Protein AF-A0A450V849-F1 (afdb_monomer)

pLDDT: mean 71.73, std 21.38, range [31.44, 97.94]

Nearest PDB structures (foldseek):
  8cgp-assembly2_B  TM=6.374E-01  e=5.252E-05  Homo sapiens
  5c97-assembly1_A  TM=6.383E-01  e=3.376E-04  Homo sapiens
  4pj6-assembly1_B  TM=6.235E-01  e=2.982E-04  Homo sapiens
  2xpz-assembly1_A  TM=5.941E-01  e=7.107E-04  Saccharomyces cerevisiae
  4fgm-assembly1_A  TM=6.203E-01  e=6.628E-03  Idiomarina loihiensis L2TR

Sequence (213 aa):
MAAPLVEVSDWAGGVEIRALLRKNDRSLARRYLDATKQYLALHREMLPDYPYPSFALVENSRETGYGMLCFTLLGSRIIRFPWILTSSHPHELLHNWWGNSVYVDPDQGNWCEGLTTYMADHLFAEQRGRGVLYRRVALRKYTDFAAGDRDFPLAEFRSRYSALVFRGSGPKNVAKVEWEAPDSPLTVRFTVQGLSKPILPLRAPLLRDVPEF

Structure (mmCIF, N/CA/C/O backbone):
data_AF-A0A450V849-F1
#
_entry.id   AF-A0A450V849-F1
#
loop_
_atom_site.group_PDB
_atom_site.id
_atom_site.type_symbol
_atom_site.label_atom_id
_atom_site.label_alt_id
_atom_site.label_comp_id
_atom_site.label_asym_id
_atom_site.label_entity_id
_atom_site.label_seq_id
_atom_site.pdbx_PDB_ins_code
_atom_site.Cartn_x
_atom_site.Cartn_y
_atom_site.Cartn_z
_atom_site.occupancy
_atom_site.B_iso_or_equiv
_atom_site.auth_seq_id
_atom_site.auth_comp_id
_atom_site.auth_asym_id
_atom_site.auth_atom_id
_atom_site.pdbx_PDB_model_num
ATOM 1 N N . MET A 1 1 ? 4.339 19.261 22.756 1.00 38.69 1 MET A N 1
ATOM 2 C CA . MET A 1 1 ? 3.611 18.003 23.033 1.00 38.69 1 MET A CA 1
ATOM 3 C C . MET A 1 1 ? 2.593 17.788 21.924 1.00 38.69 1 MET A C 1
ATOM 5 O O . MET A 1 1 ? 1.851 18.717 21.628 1.00 38.69 1 MET A O 1
ATOM 9 N N . ALA A 1 2 ? 2.617 16.644 21.236 1.00 53.59 2 ALA A N 1
ATOM 10 C CA . ALA A 1 2 ? 1.604 16.328 20.228 1.00 53.59 2 ALA A CA 1
ATOM 11 C C . ALA A 1 2 ? 0.301 15.924 20.938 1.00 53.59 2 ALA A C 1
ATOM 13 O O . ALA A 1 2 ? 0.348 15.156 21.893 1.00 53.59 2 ALA A O 1
ATOM 14 N N . ALA A 1 3 ? -0.839 16.473 20.509 1.00 60.78 3 ALA A N 1
ATOM 15 C CA . ALA A 1 3 ? -2.151 16.067 21.014 1.00 60.78 3 ALA A CA 1
ATOM 16 C C . ALA A 1 3 ? -2.388 14.560 20.770 1.00 60.78 3 ALA A C 1
ATOM 18 O O . ALA A 1 3 ? -1.904 14.052 19.750 1.00 60.78 3 ALA A O 1
ATOM 19 N N . PRO A 1 4 ? -3.116 13.857 21.660 1.00 80.44 4 PRO A N 1
ATOM 20 C CA . PRO A 1 4 ? -3.424 12.441 21.479 1.00 80.44 4 PRO A CA 1
ATOM 21 C C . PRO A 1 4 ? -4.221 12.214 20.187 1.00 80.44 4 PRO A C 1
ATOM 23 O O . PRO A 1 4 ? -5.081 13.022 19.828 1.00 80.44 4 PRO A O 1
ATOM 26 N N . LEU A 1 5 ? -3.909 11.128 19.476 1.00 86.81 5 LEU A N 1
ATOM 27 C CA . LEU A 1 5 ? -4.648 10.723 18.281 1.00 86.81 5 LEU A CA 1
ATOM 28 C C . LEU A 1 5 ? -6.030 10.190 18.681 1.00 86.81 5 LEU A C 1
ATOM 30 O O . LEU A 1 5 ? -6.176 9.488 19.678 1.00 86.81 5 LEU A O 1
ATOM 34 N N . VAL A 1 6 ? -7.038 10.525 17.884 1.00 91.62 6 VAL A N 1
ATOM 35 C CA . VAL A 1 6 ? -8.386 9.970 17.959 1.00 91.62 6 VAL A CA 1
ATOM 36 C C . VAL A 1 6 ? -8.404 8.673 17.169 1.00 91.62 6 VAL A C 1
ATOM 38 O O . VAL A 1 6 ? -8.197 8.677 15.956 1.00 91.62 6 VAL A O 1
ATOM 41 N N . GLU A 1 7 ? -8.666 7.575 17.861 1.00 94.44 7 GLU A N 1
ATOM 42 C CA . GLU A 1 7 ? -8.739 6.247 17.267 1.00 94.44 7 GLU A CA 1
ATOM 43 C C . GLU A 1 7 ? -10.183 5.866 16.924 1.00 94.44 7 GLU A C 1
ATOM 45 O O . GLU A 1 7 ? -11.119 6.079 17.701 1.00 94.44 7 GLU A O 1
ATOM 50 N N . VAL A 1 8 ? -10.355 5.278 15.744 1.00 96.44 8 VAL A N 1
ATOM 51 C CA . VAL A 1 8 ? -11.557 4.544 15.349 1.00 96.44 8 VAL A CA 1
ATOM 52 C C . VAL A 1 8 ? -11.111 3.177 14.848 1.00 96.44 8 VAL A C 1
ATOM 54 O O . VAL A 1 8 ? -10.238 3.102 13.984 1.00 96.44 8 VAL A O 1
ATOM 57 N N . SER A 1 9 ? -11.715 2.112 15.365 1.00 97.12 9 SER A N 1
ATOM 58 C CA . SER A 1 9 ? -11.389 0.734 15.002 1.00 97.12 9 SER A CA 1
ATOM 59 C C . SER A 1 9 ? -12.610 -0.049 14.518 1.00 97.12 9 SER A C 1
ATOM 61 O O . SER A 1 9 ? -13.760 0.358 14.714 1.00 97.12 9 SER A O 1
ATOM 63 N N . ASP A 1 10 ? -12.342 -1.149 13.818 1.00 97.94 10 ASP A N 1
ATOM 64 C CA . ASP A 1 10 ? -13.311 -2.119 13.308 1.00 97.94 10 ASP A CA 1
ATOM 65 C C . ASP A 1 10 ? -12.592 -3.457 13.020 1.00 97.94 10 ASP A C 1
ATOM 67 O O . ASP A 1 10 ? -11.390 -3.581 13.248 1.00 97.94 10 ASP A O 1
ATOM 71 N N . TRP A 1 11 ? -13.302 -4.454 12.493 1.00 97.38 11 TRP A N 1
ATOM 72 C CA . TRP A 1 11 ? -12.766 -5.774 12.161 1.00 97.38 11 TRP A CA 1
ATOM 73 C C . TRP A 1 11 ? -13.059 -6.173 10.713 1.00 97.38 11 TRP A C 1
ATOM 75 O O . TRP A 1 11 ? -14.134 -5.901 10.172 1.00 97.38 11 TRP A O 1
ATOM 85 N N . ALA A 1 12 ? -12.101 -6.856 10.086 1.00 95.62 12 ALA A N 1
ATOM 86 C CA . ALA A 1 12 ? -12.165 -7.344 8.713 1.00 95.62 12 ALA A CA 1
ATOM 87 C C . ALA A 1 12 ? -11.701 -8.808 8.652 1.00 95.62 12 ALA A C 1
ATOM 89 O O . ALA A 1 12 ? -10.510 -9.101 8.567 1.00 95.62 12 ALA A O 1
ATOM 90 N N . GLY A 1 13 ? -12.660 -9.736 8.754 1.00 88.88 13 GLY A N 1
ATOM 91 C CA . GLY A 1 13 ? -12.444 -11.188 8.782 1.00 88.88 13 GLY A CA 1
ATOM 92 C C . GLY A 1 13 ? -11.248 -11.614 9.637 1.00 88.88 13 GLY A C 1
ATOM 93 O O . GLY A 1 13 ? -10.259 -12.097 9.097 1.00 88.88 13 GLY A O 1
ATOM 94 N N . GLY A 1 14 ? -11.327 -11.365 10.945 1.00 92.25 14 GLY A N 1
ATOM 95 C CA . GLY A 1 14 ? -10.298 -11.737 11.922 1.00 92.25 14 GLY A CA 1
ATOM 96 C C . GLY A 1 14 ? -9.132 -10.755 12.073 1.00 92.25 14 GLY A C 1
ATOM 97 O O . GLY A 1 14 ? -8.362 -10.905 13.012 1.00 92.25 14 GLY A O 1
ATOM 98 N N . VAL A 1 15 ? -9.021 -9.739 11.211 1.00 94.25 15 VAL A N 1
ATOM 99 C CA . VAL A 1 15 ? -7.991 -8.690 11.310 1.00 94.25 15 VAL A CA 1
ATOM 100 C C . VAL A 1 15 ? -8.596 -7.438 11.925 1.00 94.25 15 VAL A C 1
ATOM 102 O O . VAL A 1 15 ? -9.617 -6.941 11.443 1.00 94.25 15 VAL A O 1
ATOM 105 N N . GLU A 1 16 ? -7.967 -6.903 12.964 1.00 97.12 16 GLU A N 1
ATOM 106 C CA . GLU A 1 16 ? -8.360 -5.620 13.537 1.00 97.12 16 GLU A CA 1
ATOM 107 C C . GLU A 1 16 ? -7.850 -4.473 12.660 1.00 97.12 16 GLU A C 1
ATOM 109 O O . GLU A 1 16 ? -6.666 -4.390 12.340 1.00 97.12 16 GLU A O 1
ATOM 114 N N . ILE A 1 17 ? -8.726 -3.552 12.281 1.00 97.06 17 ILE A N 1
ATOM 115 C CA . ILE A 1 17 ? -8.369 -2.407 11.446 1.00 97.06 17 ILE A CA 1
ATOM 116 C C . ILE A 1 17 ? -8.602 -1.108 12.205 1.00 97.06 17 ILE A C 1
ATOM 118 O O . ILE A 1 17 ? -9.635 -0.928 12.850 1.00 97.06 17 ILE A O 1
ATOM 122 N N . ARG A 1 18 ? -7.634 -0.193 12.144 1.00 96.56 18 ARG A N 1
ATOM 123 C CA . ARG A 1 18 ? -7.641 1.046 12.934 1.00 96.56 18 ARG A CA 1
ATOM 124 C C . ARG A 1 18 ? -7.343 2.266 12.069 1.00 96.56 18 ARG A C 1
ATOM 126 O O . ARG A 1 18 ? -6.579 2.193 11.111 1.00 96.56 18 ARG A O 1
ATOM 133 N N . ALA A 1 19 ? -7.915 3.405 12.434 1.00 94.88 19 ALA A N 1
ATOM 134 C CA . ALA A 1 19 ? -7.585 4.715 11.892 1.00 94.88 19 ALA A CA 1
ATOM 135 C C . ALA A 1 19 ? -7.330 5.684 13.053 1.00 94.88 19 ALA A C 1
ATOM 137 O O . ALA A 1 19 ? -8.237 5.987 13.828 1.00 94.88 19 ALA A O 1
ATOM 138 N N . LEU A 1 20 ? -6.090 6.159 13.170 1.00 93.00 20 LEU A N 1
ATOM 139 C CA . LEU A 1 20 ? -5.629 7.066 14.214 1.00 93.00 20 LEU A CA 1
ATOM 140 C C . LEU A 1 20 ? -5.424 8.459 13.613 1.00 93.00 20 LEU A C 1
ATOM 142 O O . LEU A 1 20 ? -4.471 8.690 12.868 1.00 93.00 20 LEU A O 1
ATOM 146 N N . LEU A 1 21 ? -6.326 9.392 13.919 1.00 92.06 21 LEU A N 1
ATOM 147 C CA . LEU A 1 21 ? -6.380 10.728 13.318 1.00 92.06 21 LEU A CA 1
ATOM 148 C C . LEU A 1 21 ? -6.088 11.829 14.341 1.00 92.06 21 LEU A C 1
ATOM 150 O O . LEU A 1 21 ? -6.437 11.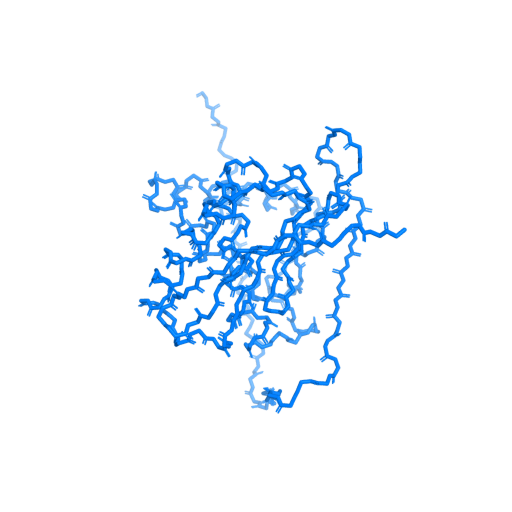731 15.509 1.00 92.06 21 LEU A O 1
ATOM 154 N N . ARG A 1 22 ? -5.500 12.945 13.914 1.00 88.69 22 ARG A N 1
ATOM 155 C CA . ARG A 1 22 ? -5.215 14.100 14.786 1.00 88.69 22 ARG A CA 1
ATOM 156 C C . ARG A 1 22 ? -6.458 14.907 15.149 1.00 88.69 22 ARG A C 1
ATOM 158 O O . ARG A 1 22 ? -6.443 15.659 16.120 1.00 88.69 22 ARG A O 1
ATOM 165 N N . LYS A 1 23 ? -7.508 14.810 14.335 1.00 88.31 23 LYS A N 1
ATOM 166 C CA . LYS A 1 23 ? -8.820 15.421 14.577 1.00 88.31 23 LYS A CA 1
ATOM 167 C C . LYS A 1 23 ? -9.866 14.319 14.640 1.00 88.31 23 LYS A C 1
ATOM 169 O O . LYS A 1 23 ? -9.723 13.298 13.977 1.00 88.31 23 LYS A O 1
ATOM 174 N N . ASN A 1 24 ? -10.944 14.563 15.380 1.00 89.50 24 ASN A N 1
ATOM 175 C CA . ASN A 1 24 ? -12.096 13.667 15.444 1.00 89.50 24 ASN A CA 1
ATOM 176 C C . ASN A 1 24 ? -12.912 13.714 14.136 1.00 89.50 24 ASN A C 1
ATOM 178 O O . ASN A 1 24 ? -14.012 14.259 14.091 1.00 89.50 24 ASN A O 1
ATOM 182 N N . ASP A 1 25 ? -12.342 13.184 13.056 1.00 94.00 25 ASP A N 1
ATOM 183 C CA . ASP A 1 25 ? -12.957 13.085 11.733 1.00 94.00 25 ASP A CA 1
ATOM 184 C C . ASP A 1 25 ? -13.403 11.639 11.483 1.00 94.00 25 ASP A C 1
ATOM 186 O O . ASP A 1 25 ? -12.754 10.853 10.791 1.00 94.00 25 ASP A O 1
ATOM 190 N N . ARG A 1 26 ? -14.520 11.262 12.114 1.00 93.81 26 ARG A N 1
ATOM 191 C CA . ARG A 1 26 ? -15.051 9.891 12.039 1.00 93.81 26 ARG A CA 1
ATOM 192 C C . ARG A 1 26 ? -15.451 9.482 10.625 1.00 93.81 26 ARG A C 1
ATOM 194 O O . ARG A 1 26 ? -15.376 8.300 10.307 1.00 93.81 26 ARG A O 1
ATOM 201 N N . SER A 1 27 ? -15.858 10.439 9.789 1.00 95.81 27 SER A N 1
ATOM 202 C CA . SER A 1 27 ? -16.196 10.182 8.386 1.00 95.81 27 SER A CA 1
ATOM 203 C C . SER A 1 27 ? -14.955 9.762 7.604 1.00 95.81 27 SER A C 1
ATOM 205 O O . SER A 1 27 ? -14.961 8.730 6.933 1.00 95.81 27 SER A O 1
ATOM 207 N N . LEU A 1 28 ? -13.852 10.502 7.760 1.00 94.69 28 LEU A N 1
ATOM 208 C CA . LEU A 1 28 ? -12.582 10.140 7.144 1.00 94.69 28 LEU A CA 1
ATOM 209 C C . LEU A 1 28 ? -12.071 8.786 7.641 1.00 94.69 28 LEU A C 1
ATOM 211 O O . LEU A 1 28 ? -11.703 7.943 6.827 1.00 94.69 28 LEU A O 1
ATOM 215 N N . ALA A 1 29 ? -12.098 8.560 8.957 1.00 95.88 29 ALA A N 1
ATOM 216 C CA . ALA A 1 29 ? -11.700 7.283 9.540 1.00 95.88 29 ALA A CA 1
ATOM 217 C C . ALA A 1 29 ? -12.509 6.120 8.948 1.00 95.88 29 ALA A C 1
ATOM 219 O O . ALA A 1 29 ? -11.933 5.132 8.498 1.00 95.88 29 ALA A O 1
ATOM 220 N N . ARG A 1 30 ? -13.839 6.267 8.868 1.00 96.81 30 ARG A N 1
ATOM 221 C CA . ARG A 1 30 ? -14.733 5.246 8.314 1.00 96.81 30 ARG A CA 1
ATOM 222 C C . ARG A 1 30 ? -14.399 4.915 6.860 1.00 96.81 30 ARG A C 1
ATOM 224 O O . ARG A 1 30 ? -14.272 3.741 6.541 1.00 96.81 30 ARG A O 1
ATOM 231 N N . ARG A 1 31 ? -14.144 5.920 6.014 1.00 96.38 31 ARG A N 1
ATOM 232 C CA . ARG A 1 31 ? -13.739 5.705 4.610 1.00 96.38 31 ARG A CA 1
ATOM 233 C C . ARG A 1 31 ? -12.486 4.842 4.481 1.00 96.38 31 ARG A C 1
ATOM 235 O O . ARG A 1 31 ? -12.408 4.014 3.580 1.00 96.38 31 ARG A O 1
ATOM 242 N N . TYR A 1 32 ? -11.513 5.037 5.366 1.00 95.94 32 TYR A N 1
ATOM 243 C CA . TYR A 1 32 ? -10.301 4.226 5.378 1.00 95.94 32 TYR A CA 1
ATOM 244 C C . TYR A 1 32 ? -10.538 2.814 5.896 1.00 95.94 32 TYR A C 1
ATOM 246 O O . TYR A 1 32 ? -10.012 1.871 5.316 1.00 95.94 32 TYR A O 1
ATOM 254 N N . LEU A 1 33 ? -11.344 2.653 6.946 1.00 97.50 33 LEU A N 1
ATOM 255 C CA . LEU A 1 33 ? -11.715 1.331 7.447 1.00 97.50 33 LEU A CA 1
ATOM 256 C C . LEU A 1 33 ? -12.470 0.529 6.376 1.00 97.50 33 LEU A C 1
ATOM 258 O O . LEU A 1 33 ? -12.142 -0.632 6.141 1.00 97.50 33 LEU A O 1
ATOM 262 N N . ASP A 1 34 ? -13.414 1.158 5.676 1.00 97.56 34 ASP A N 1
ATOM 263 C CA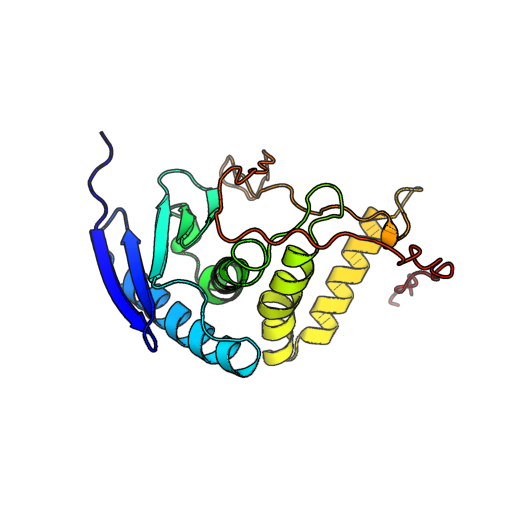 . ASP A 1 34 ? -14.194 0.526 4.610 1.00 97.56 34 ASP A CA 1
ATOM 264 C C . ASP A 1 34 ? -13.310 0.156 3.408 1.00 97.56 34 ASP A C 1
ATOM 266 O O . ASP A 1 34 ? -13.397 -0.962 2.899 1.00 97.56 34 ASP A O 1
ATOM 270 N N . ALA A 1 35 ? -12.393 1.044 3.004 1.00 96.00 35 ALA A N 1
ATOM 271 C CA . ALA A 1 35 ? -11.412 0.743 1.962 1.00 96.00 35 ALA A CA 1
ATOM 272 C C . ALA A 1 35 ? -10.500 -0.429 2.363 1.00 96.00 35 ALA A C 1
ATOM 274 O O . ALA A 1 35 ? -10.278 -1.341 1.571 1.00 96.00 35 ALA A O 1
ATOM 275 N N . THR A 1 36 ? -10.011 -0.461 3.607 1.00 96.19 36 THR A N 1
ATOM 276 C CA . THR A 1 36 ? -9.204 -1.585 4.108 1.00 96.19 36 THR A CA 1
ATOM 277 C C . THR A 1 36 ? -9.996 -2.891 4.097 1.00 96.19 36 THR A C 1
ATOM 279 O O . THR A 1 36 ? -9.466 -3.901 3.646 1.00 96.19 36 THR A O 1
ATOM 282 N N . LYS A 1 37 ? -11.270 -2.891 4.522 1.00 97.44 37 LYS A N 1
ATOM 283 C CA . LYS A 1 37 ? -12.147 -4.076 4.439 1.00 97.44 37 LYS A CA 1
ATOM 284 C C . LYS A 1 37 ? -12.255 -4.587 3.007 1.00 97.44 37 LYS A C 1
ATOM 286 O O . LYS A 1 37 ? -12.062 -5.777 2.768 1.00 97.44 37 LYS A O 1
ATOM 291 N N . GLN A 1 38 ? -12.530 -3.682 2.069 1.00 95.56 38 GLN A N 1
ATOM 292 C CA . GLN A 1 38 ? -12.656 -4.011 0.653 1.00 95.56 38 GLN A CA 1
ATOM 293 C C . GLN A 1 38 ? -11.370 -4.639 0.109 1.00 95.56 38 GLN A C 1
ATOM 295 O O . GLN A 1 38 ? -11.424 -5.673 -0.552 1.00 95.56 38 GLN A O 1
ATOM 300 N N . TYR A 1 39 ? -10.211 -4.047 0.398 1.00 94.88 39 TYR A N 1
ATOM 301 C CA . TYR A 1 39 ? -8.945 -4.542 -0.134 1.00 94.88 39 TYR A CA 1
ATOM 302 C C . TYR A 1 39 ? -8.444 -5.797 0.568 1.00 94.88 39 TYR A C 1
ATOM 304 O O . TYR A 1 39 ? -7.864 -6.646 -0.096 1.00 94.88 39 TYR A O 1
ATOM 312 N N . LEU A 1 40 ? -8.695 -5.975 1.864 1.00 95.00 40 LEU A N 1
ATOM 313 C CA . LEU A 1 40 ? -8.424 -7.253 2.523 1.00 95.00 40 LEU A CA 1
ATOM 314 C C . LEU A 1 40 ? -9.256 -8.378 1.896 1.00 95.00 40 LEU A C 1
ATOM 316 O O . LEU A 1 40 ? -8.715 -9.448 1.640 1.00 95.00 40 LEU A O 1
ATOM 320 N N . ALA A 1 41 ? -10.538 -8.135 1.608 1.00 94.44 41 ALA A N 1
ATOM 321 C CA . ALA A 1 41 ? -11.386 -9.113 0.931 1.00 94.44 41 ALA A CA 1
ATOM 322 C C . ALA A 1 41 ? -10.883 -9.421 -0.489 1.00 94.44 41 ALA A C 1
ATOM 324 O O . ALA A 1 41 ? -10.686 -10.587 -0.812 1.00 94.44 41 ALA A O 1
ATOM 325 N N . LEU A 1 42 ? -10.593 -8.388 -1.291 1.00 92.69 42 LEU A N 1
ATOM 326 C CA . LEU A 1 42 ? -10.074 -8.540 -2.655 1.00 92.69 42 LEU A CA 1
ATOM 327 C C . LEU A 1 42 ? -8.781 -9.365 -2.695 1.00 92.69 42 LEU A C 1
ATOM 329 O O . LEU A 1 42 ? -8.650 -10.283 -3.496 1.00 92.69 42 LEU A O 1
ATOM 333 N N . HIS A 1 43 ? -7.804 -9.042 -1.844 1.00 91.62 43 HIS A N 1
ATOM 334 C CA . HIS A 1 43 ? -6.501 -9.703 -1.900 1.00 91.62 43 HIS A CA 1
ATOM 335 C C . HIS A 1 43 ? -6.530 -11.135 -1.363 1.00 91.62 43 HIS A C 1
ATOM 337 O O . HIS A 1 43 ? -5.729 -11.942 -1.819 1.00 91.62 43 HIS A O 1
ATOM 343 N N . ARG A 1 44 ? -7.468 -11.490 -0.474 1.00 87.88 44 ARG A N 1
ATOM 344 C CA . ARG A 1 44 ? -7.658 -12.878 -0.006 1.00 87.88 44 ARG A CA 1
ATOM 345 C C . ARG A 1 44 ? -8.087 -13.848 -1.103 1.00 87.88 44 ARG A C 1
ATOM 347 O O . ARG A 1 44 ? -7.903 -15.047 -0.949 1.00 87.88 44 ARG A O 1
ATOM 354 N N . GLU A 1 45 ? -8.634 -13.355 -2.211 1.00 89.19 45 GLU A N 1
ATOM 355 C CA . GLU A 1 45 ? -8.931 -14.201 -3.374 1.00 89.19 45 GLU A CA 1
ATOM 356 C C . GLU A 1 45 ? -7.657 -14.626 -4.126 1.00 89.19 45 GLU A C 1
ATOM 358 O O . GLU A 1 45 ? -7.681 -15.590 -4.887 1.00 89.19 45 GLU A O 1
ATOM 363 N N . MET A 1 46 ? -6.540 -13.917 -3.920 1.00 90.31 46 MET A N 1
ATOM 364 C CA . MET A 1 46 ? -5.284 -14.105 -4.658 1.00 90.31 46 MET A CA 1
ATOM 365 C C . MET A 1 46 ? -4.091 -14.469 -3.764 1.00 90.31 46 MET A C 1
ATOM 367 O O . MET A 1 46 ? -3.094 -14.991 -4.259 1.00 90.31 46 MET A O 1
ATOM 371 N N . LEU A 1 47 ? -4.163 -14.159 -2.470 1.00 92.81 47 LEU A N 1
ATOM 372 C CA . LEU A 1 47 ? -3.086 -14.303 -1.496 1.00 92.81 47 LEU A CA 1
ATOM 373 C C . LEU A 1 47 ? -3.548 -15.137 -0.296 1.00 92.81 47 LEU A C 1
ATOM 375 O O . LEU A 1 47 ? -4.743 -15.161 0.004 1.00 92.81 47 LEU A O 1
ATOM 379 N N . PRO A 1 48 ? -2.610 -15.771 0.433 1.00 90.44 48 PRO A N 1
ATOM 380 C CA . PRO A 1 48 ? -2.903 -16.385 1.722 1.00 90.44 48 PRO A CA 1
ATOM 381 C C . PRO A 1 48 ? -3.499 -15.390 2.725 1.00 90.44 48 PRO A C 1
ATOM 383 O O . PRO A 1 48 ? -3.466 -14.168 2.523 1.00 90.44 48 PRO A O 1
ATOM 386 N N . ASP A 1 49 ? -3.974 -15.932 3.847 1.00 91.12 49 ASP A N 1
ATOM 387 C CA . ASP A 1 49 ? -4.489 -15.147 4.966 1.00 91.12 49 ASP A CA 1
ATOM 388 C C . ASP A 1 49 ? -3.562 -13.984 5.335 1.00 91.12 49 ASP A C 1
ATOM 390 O O . ASP A 1 49 ? -2.333 -14.064 5.245 1.00 91.12 49 ASP A O 1
ATOM 394 N N . TYR A 1 50 ? -4.179 -12.870 5.733 1.00 91.81 50 TYR A N 1
ATOM 395 C CA . TYR A 1 50 ? -3.442 -11.664 6.081 1.00 91.81 50 TYR A CA 1
ATOM 396 C C . TYR A 1 50 ? -2.480 -11.963 7.248 1.00 91.81 50 TYR A C 1
ATOM 398 O O . TYR A 1 50 ? -2.921 -12.492 8.269 1.00 91.81 50 TYR A O 1
ATOM 406 N N . PRO A 1 51 ? -1.183 -11.632 7.125 1.00 86.62 51 PRO A N 1
ATOM 407 C CA . PRO A 1 51 ? -0.142 -12.207 7.979 1.00 86.62 51 PRO A CA 1
ATOM 408 C C . PRO A 1 51 ? -0.055 -11.603 9.389 1.00 86.62 51 PRO A C 1
ATOM 410 O O . PRO A 1 51 ? 0.735 -12.071 10.207 1.00 86.62 51 PRO A O 1
ATOM 413 N N . TYR A 1 52 ? -0.855 -10.577 9.694 1.00 87.69 52 TYR A N 1
ATOM 414 C CA . TYR A 1 52 ? -0.828 -9.872 10.977 1.00 87.69 52 TYR A CA 1
ATOM 415 C C . TYR A 1 52 ? -2.204 -9.819 11.640 1.00 87.69 52 TYR A C 1
ATOM 417 O O . TYR A 1 52 ? -3.224 -9.784 10.954 1.00 87.69 52 TYR A O 1
ATOM 425 N N . PRO A 1 53 ? -2.265 -9.720 12.979 1.00 88.06 53 PRO A N 1
ATOM 426 C CA . PRO A 1 53 ? -3.538 -9.598 13.687 1.00 88.06 53 PRO A CA 1
ATOM 427 C C . PRO A 1 53 ? -4.226 -8.247 13.451 1.00 88.06 53 PRO A C 1
ATOM 429 O O . PRO A 1 53 ? -5.427 -8.124 13.695 1.00 88.06 53 PRO A O 1
ATOM 432 N N . SER A 1 54 ? -3.491 -7.223 13.001 1.00 90.50 54 SER A N 1
ATOM 433 C CA . SER A 1 54 ? -4.038 -5.884 12.811 1.00 90.50 54 SER A CA 1
ATOM 434 C C . SER A 1 54 ? -3.359 -5.066 11.709 1.00 90.50 54 SER A C 1
ATOM 436 O O . SER A 1 54 ? -2.254 -5.373 11.256 1.00 90.50 54 SER A O 1
ATOM 438 N N . PHE A 1 55 ? -4.048 -4.009 11.275 1.00 91.12 55 PHE A N 1
ATOM 439 C CA . PHE A 1 55 ? -3.542 -2.985 10.364 1.00 91.12 55 PHE A CA 1
ATOM 440 C C . PHE A 1 55 ? -4.044 -1.595 10.772 1.00 91.12 55 PHE A C 1
ATOM 442 O O . PHE A 1 55 ? -5.241 -1.406 11.003 1.00 91.12 55 PHE A O 1
ATOM 449 N N . ALA A 1 56 ? -3.159 -0.598 10.824 1.00 88.94 56 ALA A N 1
ATOM 450 C CA . ALA A 1 56 ? -3.527 0.764 11.208 1.00 88.94 56 ALA A CA 1
ATOM 451 C C . ALA A 1 56 ? -3.176 1.816 10.145 1.00 88.94 56 ALA A C 1
ATOM 453 O O . ALA A 1 56 ? -2.060 1.889 9.647 1.00 88.94 56 ALA A O 1
ATOM 454 N N . LEU A 1 57 ? -4.101 2.726 9.858 1.00 87.25 57 LEU A N 1
ATOM 455 C CA . LEU A 1 57 ? -3.764 4.022 9.277 1.00 87.25 57 LEU A CA 1
ATOM 456 C C . LEU A 1 57 ? -3.411 4.993 10.405 1.00 87.25 57 LEU A C 1
ATOM 458 O O . LEU A 1 57 ? -4.205 5.172 11.327 1.00 87.25 57 LEU A O 1
ATOM 462 N N . VAL A 1 58 ? -2.285 5.693 10.288 1.00 85.50 58 VAL A N 1
ATOM 463 C CA . VAL A 1 58 ? -1.857 6.705 11.261 1.00 85.50 58 VAL A CA 1
ATOM 464 C C . VAL A 1 58 ? -1.649 8.054 10.567 1.00 85.50 58 VAL A C 1
ATOM 466 O O . VAL A 1 58 ? -0.828 8.191 9.659 1.00 85.50 58 VAL A O 1
ATOM 469 N N . GLU A 1 59 ? -2.381 9.086 10.994 1.00 81.19 59 GLU A N 1
ATOM 470 C CA . GLU A 1 59 ? -2.201 10.450 10.489 1.00 81.19 59 GLU A CA 1
ATOM 471 C C . GLU A 1 59 ? -0.893 11.052 11.016 1.00 81.19 59 GLU A C 1
ATOM 473 O O . GLU A 1 59 ? -0.728 11.307 12.211 1.00 81.19 59 GLU A O 1
ATOM 478 N N . ASN A 1 60 ? 0.027 11.360 10.103 1.00 74.19 60 ASN A N 1
ATOM 479 C CA . ASN A 1 60 ? 1.283 12.016 10.429 1.00 74.19 60 ASN A CA 1
ATOM 480 C C . ASN A 1 60 ? 1.137 13.547 10.437 1.00 74.19 60 ASN A C 1
ATOM 482 O O . ASN A 1 60 ? 0.442 14.141 9.609 1.00 74.19 60 ASN A O 1
ATOM 486 N N . SER A 1 61 ? 1.857 14.198 11.353 1.00 64.12 61 SER A N 1
ATOM 487 C CA . SER A 1 61 ? 1.971 15.661 11.444 1.00 64.12 61 SER A CA 1
ATOM 488 C C . SER A 1 61 ? 2.859 16.287 10.359 1.00 64.12 61 SER A C 1
ATOM 490 O O . SER A 1 61 ? 2.785 17.496 10.143 1.00 64.12 61 SER A O 1
ATOM 492 N N . ARG A 1 62 ? 3.678 15.481 9.667 1.00 52.84 62 ARG A N 1
ATOM 493 C CA . ARG A 1 62 ? 4.480 15.875 8.496 1.00 52.84 62 ARG A CA 1
ATOM 494 C C . ARG A 1 62 ? 3.846 15.320 7.215 1.00 52.84 62 ARG A C 1
ATOM 496 O O . ARG A 1 62 ? 3.254 14.247 7.249 1.00 52.84 62 ARG A O 1
ATOM 503 N N . GLU A 1 63 ? 3.973 16.024 6.087 1.00 49.50 63 GLU A N 1
ATOM 504 C CA . GLU A 1 63 ? 3.408 15.631 4.776 1.00 49.50 63 GLU A CA 1
ATOM 505 C C . GLU A 1 63 ? 4.172 14.477 4.095 1.00 49.50 63 GLU A C 1
ATOM 507 O O . GLU A 1 63 ? 4.573 14.566 2.939 1.00 49.50 63 GLU A O 1
ATOM 512 N N . THR A 1 64 ? 4.405 13.384 4.818 1.00 48.50 64 THR A N 1
ATOM 513 C CA . THR A 1 64 ? 5.087 12.189 4.306 1.00 48.50 64 THR A CA 1
ATOM 514 C C . THR A 1 64 ? 4.140 10.993 4.318 1.00 48.50 64 THR A C 1
ATOM 516 O O . THR A 1 64 ? 3.328 10.869 5.237 1.00 48.50 64 THR A O 1
ATOM 519 N N . GLY A 1 65 ? 4.246 10.130 3.305 1.00 45.34 65 GLY A N 1
ATOM 520 C CA . GLY A 1 65 ? 3.574 8.832 3.237 1.00 45.34 65 GLY A CA 1
ATOM 521 C C . GLY A 1 65 ? 4.584 7.693 3.401 1.00 45.34 65 GLY A C 1
ATOM 522 O O . GLY A 1 65 ? 5.599 7.723 2.712 1.00 45.34 65 GLY A O 1
ATOM 523 N N . TYR A 1 66 ? 4.336 6.742 4.303 1.00 50.16 66 TYR A N 1
ATOM 524 C CA . TYR A 1 66 ? 5.150 5.537 4.500 1.00 50.16 66 TYR A CA 1
ATOM 525 C C . TYR A 1 66 ? 4.255 4.339 4.831 1.00 50.16 66 TYR A C 1
ATOM 527 O O . TYR A 1 66 ? 3.514 4.408 5.813 1.00 50.16 66 TYR A O 1
ATOM 535 N N . GLY A 1 67 ? 4.359 3.234 4.095 1.00 47.28 67 GLY A N 1
ATOM 536 C CA . GLY A 1 67 ? 3.981 1.915 4.602 1.00 47.28 67 GLY A CA 1
ATOM 537 C C . GLY A 1 67 ? 5.049 1.403 5.556 1.00 47.28 67 GLY A C 1
ATOM 538 O O . GLY A 1 67 ? 6.212 1.265 5.192 1.00 47.28 67 GLY A O 1
ATOM 539 N N . MET A 1 68 ? 4.667 1.170 6.802 1.00 50.16 68 MET A N 1
ATOM 540 C CA . MET A 1 68 ? 5.479 0.517 7.823 1.00 50.16 68 MET A CA 1
ATOM 541 C C . MET A 1 68 ? 4.840 -0.831 8.173 1.00 50.16 68 MET A C 1
ATOM 543 O O . MET A 1 68 ? 3.676 -1.079 7.844 1.00 50.16 68 MET A O 1
ATOM 547 N N . LEU A 1 69 ? 5.594 -1.710 8.842 1.00 40.09 69 LEU A N 1
ATOM 548 C CA . LEU A 1 69 ? 5.062 -2.974 9.357 1.00 40.09 69 LEU A CA 1
ATOM 549 C C . LEU A 1 69 ? 3.758 -2.715 10.128 1.00 40.09 69 LEU A C 1
ATOM 551 O O . LEU A 1 69 ? 3.758 -1.987 11.121 1.00 40.09 69 LEU A O 1
ATOM 555 N N . CYS A 1 70 ? 2.654 -3.296 9.658 1.00 43.09 70 CYS A N 1
ATOM 556 C CA . CYS A 1 70 ? 1.320 -3.201 10.255 1.00 43.09 70 CYS A CA 1
ATOM 557 C C . CYS A 1 70 ? 0.670 -1.802 10.284 1.00 43.09 70 CYS A C 1
ATOM 559 O O . CYS A 1 70 ? -0.444 -1.682 10.802 1.00 43.09 70 CYS A O 1
ATOM 561 N N . PHE A 1 71 ? 1.287 -0.744 9.740 1.00 48.97 71 PHE A N 1
ATOM 562 C CA . PHE A 1 71 ? 0.624 0.559 9.651 1.00 48.97 71 PHE A CA 1
ATOM 563 C C . PHE A 1 71 ? 1.129 1.467 8.532 1.00 48.97 71 PHE A C 1
ATOM 565 O O . PHE A 1 71 ? 2.310 1.492 8.214 1.00 48.97 71 PHE A O 1
ATOM 572 N N . THR A 1 72 ? 0.247 2.298 7.979 1.00 61.38 72 THR A N 1
ATOM 573 C CA . THR A 1 72 ? 0.627 3.336 7.013 1.00 61.38 72 THR A CA 1
ATOM 574 C C . THR A 1 72 ? 0.582 4.710 7.671 1.00 61.38 72 THR A C 1
ATOM 576 O O . THR A 1 72 ? -0.470 5.157 8.131 1.00 61.38 72 THR A O 1
ATOM 579 N N . LEU A 1 73 ? 1.715 5.413 7.693 1.00 62.84 73 LEU A N 1
ATOM 580 C CA . LEU A 1 73 ? 1.787 6.828 8.048 1.00 62.84 73 LEU A CA 1
ATOM 581 C C . LEU A 1 73 ? 1.458 7.662 6.825 1.00 62.84 73 LEU A C 1
ATOM 583 O O . LEU A 1 73 ? 2.183 7.608 5.842 1.00 62.84 73 LEU A O 1
ATOM 587 N N . LEU A 1 74 ? 0.424 8.488 6.897 1.00 64.69 74 LEU A N 1
ATOM 588 C CA . LEU A 1 74 ? 0.085 9.405 5.814 1.00 64.69 74 LEU A CA 1
ATOM 589 C C . LEU A 1 74 ? -0.065 10.822 6.359 1.00 64.69 74 LEU A C 1
ATOM 591 O O . LEU A 1 74 ? -0.727 11.061 7.370 1.00 64.69 74 LEU A O 1
ATOM 595 N N . GLY A 1 75 ? 0.555 11.784 5.681 1.00 68.19 75 GLY A N 1
ATOM 596 C CA . GLY A 1 75 ? 0.492 13.187 6.072 1.00 68.19 75 GLY A CA 1
ATOM 597 C C . GLY A 1 75 ? -0.936 13.733 6.123 1.00 68.19 75 GLY A C 1
ATOM 598 O O . GLY A 1 75 ? -1.785 13.363 5.312 1.00 68.19 75 GLY A O 1
ATOM 599 N N . SER A 1 76 ? -1.191 14.673 7.039 1.00 74.25 76 SER A N 1
ATOM 600 C CA . SER A 1 76 ? -2.540 15.204 7.297 1.00 74.25 76 SER A CA 1
ATOM 601 C C . SER A 1 76 ? -3.269 15.696 6.034 1.00 74.25 76 SER A C 1
ATOM 603 O O . SER A 1 76 ? -4.458 15.446 5.853 1.00 74.25 76 SER A O 1
ATOM 605 N N . ARG A 1 77 ? -2.596 16.378 5.103 1.00 73.56 77 ARG A N 1
ATOM 606 C CA . ARG A 1 77 ? -3.249 16.794 3.845 1.00 73.56 77 ARG A CA 1
ATOM 607 C C . ARG A 1 77 ? -3.501 15.616 2.908 1.00 73.56 77 ARG A C 1
ATOM 609 O O . ARG A 1 77 ? -4.566 15.540 2.305 1.00 73.56 77 ARG A O 1
ATOM 616 N N . ILE A 1 78 ? -2.541 14.697 2.834 1.00 73.19 78 ILE A N 1
ATOM 617 C CA . ILE A 1 78 ? -2.553 13.557 1.917 1.00 73.19 78 ILE A CA 1
ATOM 618 C C . ILE A 1 78 ? -3.739 12.643 2.217 1.00 73.19 78 ILE A C 1
ATOM 620 O O . ILE A 1 78 ? -4.470 12.302 1.293 1.00 73.19 78 ILE A O 1
ATOM 624 N N . ILE A 1 79 ? -4.006 12.337 3.494 1.00 78.75 79 ILE A N 1
ATOM 625 C CA . ILE A 1 79 ? -5.109 11.431 3.853 1.00 78.75 79 ILE A CA 1
ATOM 626 C C . ILE A 1 79 ? -6.492 11.917 3.417 1.00 78.75 79 ILE A C 1
ATOM 628 O O . ILE A 1 79 ? -7.437 11.143 3.336 1.00 78.75 79 ILE A O 1
ATOM 632 N N . ARG A 1 80 ? -6.643 13.214 3.143 1.00 85.75 80 ARG A N 1
ATOM 633 C CA . ARG A 1 80 ? -7.927 13.808 2.752 1.00 85.75 80 ARG A CA 1
ATOM 634 C C . ARG A 1 80 ? -8.161 13.759 1.247 1.00 85.75 80 ARG A C 1
ATOM 636 O O . ARG A 1 80 ? -9.274 14.033 0.802 1.00 85.75 80 ARG A O 1
ATOM 643 N N . PHE A 1 81 ? -7.151 13.396 0.460 1.00 82.38 81 PHE A N 1
ATOM 644 C CA . PHE A 1 81 ? -7.311 13.281 -0.977 1.00 82.38 81 PHE A CA 1
ATOM 645 C C . PHE A 1 81 ? -8.006 11.969 -1.364 1.00 82.38 81 PHE A C 1
ATOM 647 O O . PHE A 1 81 ? -7.571 10.893 -0.956 1.00 82.38 81 PHE A O 1
ATOM 654 N N . PRO A 1 82 ? -9.068 12.020 -2.190 1.00 78.75 82 PRO A N 1
ATOM 655 C CA . PRO A 1 82 ? -9.891 10.847 -2.475 1.00 78.75 82 PRO A CA 1
ATOM 656 C C . PRO A 1 82 ? -9.138 9.748 -3.229 1.00 78.75 82 PRO A C 1
ATOM 658 O O . PRO A 1 82 ? -9.414 8.572 -3.009 1.00 78.75 82 PRO A O 1
ATOM 661 N N . TRP A 1 83 ? -8.174 10.108 -4.082 1.00 78.62 83 TRP A N 1
ATOM 662 C CA . TRP A 1 83 ? -7.432 9.137 -4.888 1.00 78.62 83 TRP A CA 1
ATOM 663 C C . TRP A 1 83 ? -6.543 8.213 -4.056 1.00 78.62 83 TRP A C 1
ATOM 665 O O . TRP A 1 83 ? -6.317 7.090 -4.491 1.00 78.62 83 TRP A O 1
ATOM 675 N N . ILE A 1 84 ? -6.104 8.636 -2.861 1.00 81.94 84 ILE A N 1
ATOM 676 C CA . ILE A 1 84 ? -5.253 7.831 -1.970 1.00 81.94 84 ILE A CA 1
ATOM 677 C C . ILE A 1 84 ? -5.922 6.512 -1.604 1.00 81.94 84 ILE A C 1
ATOM 679 O O . ILE A 1 84 ? -5.249 5.487 -1.564 1.00 81.94 84 ILE A O 1
ATOM 683 N N . LEU A 1 85 ? -7.246 6.517 -1.425 1.00 86.38 85 LEU A N 1
ATOM 684 C CA . LEU A 1 85 ? -8.013 5.303 -1.154 1.00 86.38 85 LEU A CA 1
ATOM 685 C C . LEU A 1 85 ? -7.953 4.303 -2.309 1.00 86.38 85 LEU A C 1
ATOM 687 O O . LEU A 1 85 ? -8.222 3.140 -2.082 1.00 86.38 85 LEU A O 1
ATOM 691 N N . THR A 1 86 ? -7.606 4.725 -3.525 1.00 83.25 86 THR A N 1
ATOM 692 C CA . THR A 1 86 ? -7.560 3.887 -4.739 1.00 83.25 86 THR A CA 1
ATOM 693 C C . THR A 1 86 ? -6.170 3.825 -5.380 1.00 83.25 86 THR A C 1
ATOM 695 O O . THR A 1 86 ? -6.049 3.406 -6.531 1.00 83.25 86 THR A O 1
ATOM 698 N N . SER A 1 87 ? -5.142 4.312 -4.679 1.00 79.38 87 SER A N 1
ATOM 699 C CA . SER A 1 87 ? -3.747 4.285 -5.129 1.00 79.38 87 SER A CA 1
ATOM 700 C C . SER A 1 87 ? -2.818 3.877 -3.988 1.00 79.38 87 SER A C 1
ATOM 702 O O . SER A 1 87 ? -2.534 2.703 -3.815 1.00 79.38 87 SER A O 1
ATOM 704 N N . SER A 1 88 ? -2.406 4.814 -3.134 1.00 82.50 88 SER A N 1
ATOM 705 C CA . SER A 1 88 ? -1.389 4.544 -2.117 1.00 82.50 88 SER A CA 1
ATOM 706 C C . SER A 1 88 ? -1.913 3.622 -1.023 1.00 82.50 88 SER A C 1
ATOM 708 O O . SER A 1 88 ? -1.235 2.686 -0.648 1.00 82.50 88 SER A O 1
ATOM 710 N N . HIS A 1 89 ? -3.138 3.814 -0.534 1.00 85.75 89 HIS A N 1
ATOM 711 C CA . HIS A 1 89 ? -3.681 2.981 0.545 1.00 85.75 89 HIS A CA 1
ATOM 712 C C . HIS A 1 89 ? -3.648 1.462 0.259 1.00 85.75 89 HIS A C 1
ATOM 714 O O . HIS A 1 89 ? -3.097 0.729 1.078 1.00 85.75 89 HIS A O 1
ATOM 720 N N . PRO A 1 90 ? -4.179 0.957 -0.873 1.00 89.06 90 PRO A N 1
ATOM 721 C CA . PRO A 1 90 ? -4.087 -0.469 -1.205 1.00 89.06 90 PRO A CA 1
ATOM 722 C C . PRO A 1 90 ? -2.643 -0.942 -1.447 1.00 89.06 90 PRO A C 1
ATOM 724 O O . PRO A 1 90 ? -2.325 -2.074 -1.089 1.00 89.06 90 PRO A O 1
ATOM 727 N N . HIS A 1 91 ? -1.771 -0.093 -2.007 1.00 89.25 91 HIS A N 1
ATOM 728 C CA . HIS A 1 91 ? -0.345 -0.397 -2.207 1.00 89.25 91 HIS A CA 1
ATOM 729 C C . HIS A 1 91 ? 0.367 -0.642 -0.872 1.00 89.25 91 HIS A C 1
ATOM 731 O O . HIS A 1 91 ? 1.019 -1.664 -0.681 1.00 89.25 91 HIS A O 1
ATOM 737 N N . GLU A 1 92 ? 0.161 0.255 0.090 1.00 86.25 92 GLU A N 1
ATOM 738 C CA . GLU A 1 92 ? 0.770 0.160 1.418 1.00 86.25 92 GLU A CA 1
ATOM 739 C C . GLU A 1 92 ? 0.190 -0.998 2.242 1.00 86.25 92 GLU A C 1
ATOM 741 O O . GLU A 1 92 ? 0.903 -1.631 3.020 1.00 86.25 92 GLU A O 1
ATOM 746 N N . LEU A 1 93 ? -1.090 -1.337 2.048 1.00 89.44 93 LEU A N 1
ATOM 747 C CA . LEU A 1 93 ? -1.674 -2.540 2.640 1.00 89.44 93 LEU A CA 1
ATOM 748 C C . LEU A 1 93 ? -0.990 -3.811 2.110 1.00 89.44 93 LEU A C 1
ATOM 750 O O . LEU A 1 93 ? -0.684 -4.707 2.899 1.00 89.44 93 LEU A O 1
ATOM 754 N N . LEU A 1 94 ? -0.722 -3.879 0.801 1.00 91.12 94 LEU A N 1
ATOM 755 C CA . LEU A 1 94 ? -0.086 -5.027 0.147 1.00 91.12 94 LEU A CA 1
ATOM 756 C C . LEU A 1 94 ? 1.341 -5.298 0.635 1.00 91.12 94 LEU A C 1
ATOM 758 O O . LEU A 1 94 ? 1.771 -6.455 0.641 1.00 91.12 94 LEU A O 1
ATOM 762 N N . HIS A 1 95 ? 2.043 -4.269 1.115 1.00 86.25 95 HIS A N 1
ATOM 763 C CA . HIS A 1 95 ? 3.370 -4.440 1.704 1.00 86.25 95 HIS A CA 1
ATOM 764 C C . HIS A 1 95 ? 3.390 -5.359 2.923 1.00 86.25 95 HIS A C 1
ATOM 766 O O . HIS A 1 95 ? 4.415 -5.968 3.225 1.00 86.25 95 HIS A O 1
ATOM 772 N N . ASN A 1 96 ? 2.248 -5.543 3.591 1.00 86.38 96 ASN A N 1
ATOM 773 C CA . ASN A 1 96 ? 2.145 -6.494 4.691 1.00 86.38 96 ASN A CA 1
ATOM 774 C C . ASN A 1 96 ? 2.375 -7.941 4.244 1.00 86.38 96 ASN A C 1
ATOM 776 O O . ASN A 1 96 ? 3.011 -8.689 4.980 1.00 86.38 96 ASN A O 1
ATOM 780 N N . TRP A 1 97 ? 1.961 -8.322 3.031 1.00 87.75 97 TRP A N 1
ATOM 781 C CA . TRP A 1 97 ? 2.379 -9.596 2.436 1.00 87.75 97 TRP A CA 1
ATOM 782 C C . TRP A 1 97 ? 3.801 -9.491 1.869 1.00 87.75 97 TRP A C 1
ATOM 784 O O . TRP A 1 97 ? 4.656 -10.318 2.191 1.00 87.75 97 TRP A O 1
ATOM 794 N N . TRP A 1 98 ? 4.072 -8.454 1.070 1.00 87.06 98 TRP A N 1
ATOM 795 C CA . TRP A 1 98 ? 5.319 -8.304 0.312 1.00 87.06 98 TRP A CA 1
ATOM 796 C C . TRP A 1 98 ? 6.249 -7.239 0.907 1.00 87.06 98 TRP A C 1
ATOM 798 O O . TRP A 1 98 ? 6.019 -6.041 0.761 1.00 87.06 98 TRP A O 1
ATOM 808 N N . GLY A 1 99 ? 7.355 -7.664 1.512 1.00 80.75 99 GLY A N 1
ATOM 809 C CA . GLY A 1 99 ? 8.337 -6.786 2.157 1.00 80.75 99 GLY A CA 1
ATOM 810 C C . GLY A 1 99 ? 8.258 -6.808 3.682 1.00 80.75 99 GLY A C 1
ATOM 811 O O . GLY A 1 99 ? 9.301 -6.746 4.323 1.00 80.75 99 GLY A O 1
ATOM 812 N N . ASN A 1 100 ? 7.066 -6.992 4.258 1.00 80.06 100 ASN A N 1
ATOM 813 C CA . ASN A 1 100 ? 6.904 -7.108 5.711 1.00 80.06 100 ASN A CA 1
ATOM 814 C C . ASN A 1 100 ? 6.764 -8.562 6.200 1.00 80.06 100 ASN A C 1
ATOM 816 O O . ASN A 1 100 ? 7.174 -8.845 7.324 1.00 80.06 100 ASN A O 1
ATOM 820 N N . SER A 1 101 ? 6.237 -9.480 5.375 1.00 81.75 101 SER A N 1
ATOM 821 C CA . SER A 1 101 ? 6.115 -10.913 5.717 1.00 81.75 101 SER A CA 1
ATOM 822 C C . SER A 1 101 ? 6.997 -11.799 4.852 1.00 81.75 101 SER A C 1
ATOM 824 O O . SER A 1 101 ? 7.823 -12.548 5.366 1.00 81.75 101 SER A O 1
ATOM 826 N N . VAL A 1 102 ? 6.870 -11.692 3.527 1.00 82.38 102 VAL A N 1
ATOM 827 C CA 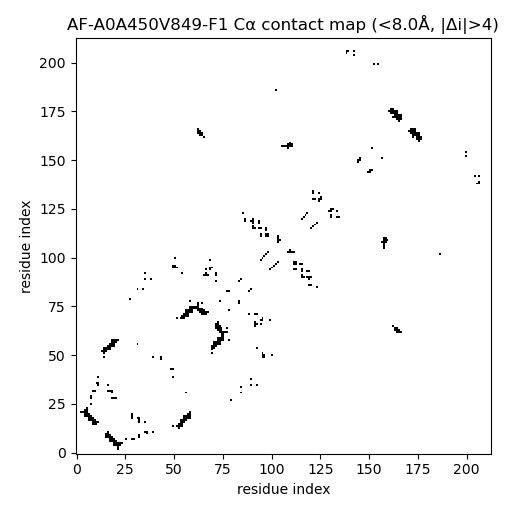. VAL A 1 102 ? 7.888 -12.220 2.617 1.00 82.38 102 VAL A CA 1
ATOM 828 C C . VAL A 1 102 ? 8.923 -11.122 2.423 1.00 82.38 102 VAL A C 1
ATOM 830 O O . VAL A 1 102 ? 8.712 -10.182 1.654 1.00 82.38 102 VAL A O 1
ATOM 833 N N . TYR A 1 103 ? 10.006 -11.214 3.189 1.00 77.94 103 TYR A N 1
ATOM 834 C CA . TYR A 1 103 ? 11.070 -10.218 3.192 1.00 77.94 103 TYR A CA 1
ATOM 835 C C . TYR A 1 103 ? 11.860 -10.220 1.881 1.00 77.94 103 TYR A C 1
ATOM 837 O O . TYR A 1 103 ? 12.026 -11.251 1.224 1.00 77.94 103 TYR A O 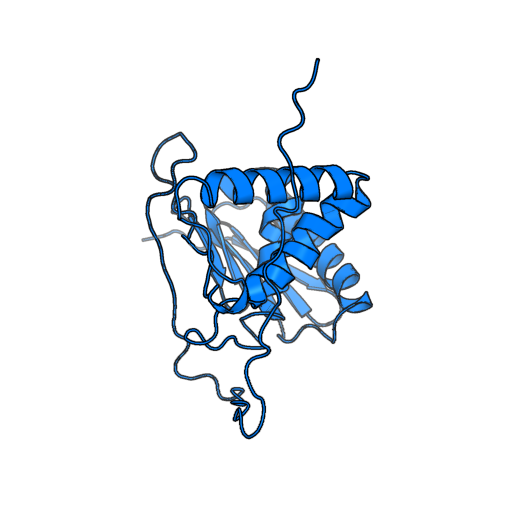1
ATOM 845 N N . VAL A 1 104 ? 12.367 -9.044 1.520 1.00 74.88 104 VAL A N 1
ATOM 846 C CA . VAL A 1 104 ? 13.311 -8.873 0.414 1.00 74.88 104 VAL A CA 1
ATOM 847 C C . VAL A 1 104 ? 14.736 -8.899 0.950 1.00 74.88 104 VAL A C 1
ATOM 849 O O . VAL A 1 104 ? 14.996 -8.415 2.048 1.00 74.88 104 VAL A O 1
ATOM 852 N N . ASP A 1 105 ? 15.658 -9.449 0.165 1.00 76.19 105 ASP A N 1
ATOM 853 C CA . ASP A 1 105 ? 17.088 -9.255 0.389 1.00 76.19 105 ASP A CA 1
ATOM 854 C C . ASP A 1 105 ? 17.497 -7.934 -0.300 1.00 76.19 105 ASP A C 1
ATOM 856 O O . ASP A 1 105 ? 17.394 -7.849 -1.533 1.00 76.19 105 ASP A O 1
ATOM 860 N N . PRO A 1 106 ? 17.921 -6.900 0.454 1.00 65.56 106 PRO A N 1
ATOM 861 C CA . PRO A 1 106 ? 18.275 -5.593 -0.104 1.00 65.56 106 PRO A CA 1
ATOM 862 C C . PRO A 1 106 ? 19.372 -5.671 -1.174 1.00 65.56 106 PRO A C 1
ATOM 864 O O . PRO A 1 106 ? 19.305 -4.956 -2.177 1.00 65.56 106 PRO A O 1
ATOM 867 N N . ASP A 1 107 ? 20.321 -6.601 -1.025 1.00 69.50 107 ASP A N 1
ATOM 868 C CA . ASP A 1 107 ? 21.430 -6.792 -1.966 1.00 69.50 107 ASP A CA 1
ATOM 869 C C . ASP A 1 107 ? 20.969 -7.466 -3.269 1.00 69.50 107 ASP A C 1
ATOM 871 O O . ASP A 1 107 ? 21.586 -7.319 -4.333 1.00 69.50 107 ASP A O 1
ATOM 875 N N . GLN A 1 108 ? 19.860 -8.207 -3.210 1.00 69.81 108 GLN A N 1
ATOM 876 C CA . GLN A 1 108 ? 19.266 -8.891 -4.360 1.00 69.81 108 GLN A CA 1
ATOM 877 C C . GLN A 1 108 ? 18.237 -8.025 -5.089 1.00 69.81 108 GLN A C 1
ATOM 879 O O . GLN A 1 108 ? 18.020 -8.226 -6.286 1.00 69.81 108 GLN A O 1
ATOM 884 N N . GLY A 1 109 ? 17.677 -7.025 -4.413 1.00 69.50 109 GLY A N 1
ATOM 885 C CA . GLY A 1 109 ? 16.763 -6.050 -4.982 1.00 69.50 109 GLY A CA 1
ATOM 886 C C . GLY A 1 109 ? 15.350 -6.093 -4.400 1.00 69.50 109 GLY A C 1
ATOM 887 O O . GLY A 1 109 ? 14.864 -7.083 -3.861 1.00 69.50 109 GLY A O 1
ATOM 888 N N . ASN A 1 110 ? 14.666 -4.974 -4.563 1.00 75.56 110 ASN A N 1
ATOM 889 C CA . ASN A 1 110 ? 13.338 -4.657 -4.098 1.00 75.56 110 ASN A CA 1
ATOM 890 C C . ASN A 1 110 ? 12.272 -5.098 -5.119 1.00 75.56 110 ASN A C 1
ATOM 892 O O . ASN A 1 110 ? 11.643 -4.290 -5.809 1.00 75.56 110 ASN A O 1
ATOM 896 N N . TRP A 1 111 ? 12.102 -6.415 -5.246 1.00 79.88 111 TRP A N 1
ATOM 897 C CA . TRP A 1 111 ? 11.067 -7.015 -6.091 1.00 79.88 111 TRP A CA 1
ATOM 898 C C . TRP A 1 111 ? 9.659 -6.872 -5.496 1.00 79.88 111 TRP A C 1
ATOM 900 O O . TRP A 1 111 ? 8.687 -6.867 -6.257 1.00 79.88 111 TRP A O 1
ATOM 910 N N . CYS A 1 112 ? 9.534 -6.740 -4.167 1.00 84.25 112 CYS A N 1
ATOM 911 C CA . CYS A 1 112 ? 8.233 -6.655 -3.497 1.00 84.25 112 CYS A CA 1
ATOM 912 C C . CYS A 1 112 ? 7.429 -5.458 -3.998 1.00 84.25 112 CYS A C 1
ATOM 914 O O . CYS A 1 112 ? 6.230 -5.565 -4.216 1.00 84.25 112 CYS A O 1
ATOM 916 N N . GLU A 1 113 ? 8.108 -4.363 -4.301 1.00 80.69 113 GLU A N 1
ATOM 917 C CA . GLU A 1 113 ? 7.495 -3.150 -4.815 1.00 80.69 113 GLU A CA 1
ATOM 918 C C . GLU A 1 113 ? 6.96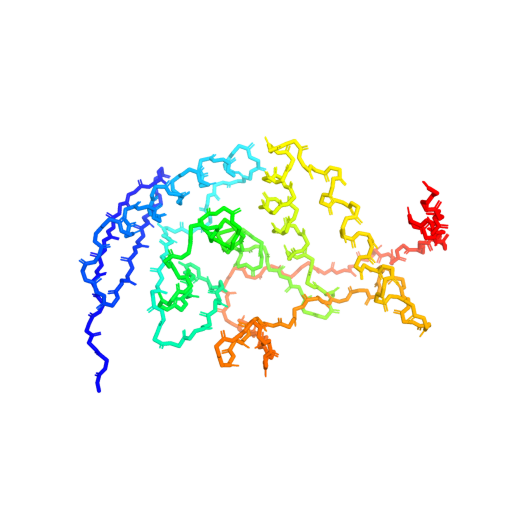5 -3.268 -6.244 1.00 80.69 113 GLU A C 1
ATOM 920 O O . GLU A 1 113 ? 5.967 -2.648 -6.616 1.00 80.69 113 GLU A O 1
ATOM 925 N N . GLY A 1 114 ? 7.608 -4.101 -7.065 1.00 82.94 114 GLY A N 1
ATOM 926 C CA . GLY A 1 114 ? 7.075 -4.463 -8.374 1.00 82.94 114 GLY A CA 1
ATOM 927 C C . GLY A 1 114 ? 5.763 -5.235 -8.241 1.00 82.94 114 GLY A C 1
ATOM 928 O O . GLY A 1 114 ? 4.813 -4.962 -8.977 1.00 82.94 114 GLY A O 1
ATOM 929 N N . LEU A 1 115 ? 5.688 -6.159 -7.276 1.00 88.25 115 LEU A N 1
ATOM 930 C CA . LEU A 1 115 ? 4.471 -6.921 -6.994 1.00 88.25 115 LEU A CA 1
ATOM 931 C C . LEU A 1 115 ? 3.371 -6.056 -6.381 1.00 88.25 115 LEU A C 1
ATOM 933 O O . LEU A 1 115 ? 2.236 -6.141 -6.843 1.00 88.25 115 LEU A O 1
ATOM 937 N N . THR A 1 116 ? 3.677 -5.197 -5.405 1.00 88.50 116 THR A N 1
ATOM 938 C CA . THR A 1 116 ? 2.677 -4.280 -4.835 1.00 88.50 116 THR A CA 1
ATOM 939 C C . THR A 1 116 ? 2.145 -3.323 -5.900 1.00 88.50 116 THR A C 1
ATOM 941 O O . THR A 1 116 ? 0.931 -3.209 -6.053 1.00 88.50 116 THR A O 1
ATOM 944 N N . THR A 1 117 ? 3.016 -2.761 -6.747 1.00 87.38 117 THR A N 1
ATOM 945 C CA . THR A 1 117 ? 2.609 -1.932 -7.898 1.00 87.38 117 THR A CA 1
ATOM 946 C C . THR A 1 117 ? 1.720 -2.711 -8.869 1.00 87.38 117 THR A C 1
ATOM 948 O O . THR A 1 117 ? 0.723 -2.196 -9.379 1.00 87.38 117 THR A O 1
ATOM 951 N N . TYR A 1 118 ? 2.058 -3.967 -9.159 1.00 89.88 118 TYR A N 1
ATOM 952 C CA . TYR A 1 118 ? 1.259 -4.792 -10.059 1.00 89.88 118 TYR A CA 1
ATOM 953 C C . TYR A 1 118 ? -0.132 -5.095 -9.475 1.00 89.88 118 TYR A C 1
ATOM 955 O O . TYR A 1 118 ? -1.140 -4.963 -10.172 1.00 89.88 118 TYR A O 1
ATOM 963 N N . MET A 1 119 ? -0.193 -5.453 -8.191 1.00 92.81 119 MET A N 1
ATOM 964 C CA . MET A 1 119 ? -1.410 -5.913 -7.520 1.00 92.81 119 MET A CA 1
ATOM 965 C C . MET A 1 119 ? -2.325 -4.783 -7.021 1.00 92.81 119 MET A C 1
ATOM 967 O O . MET A 1 119 ? -3.530 -4.996 -6.950 1.00 92.81 119 MET A O 1
ATOM 971 N N . ALA A 1 120 ? -1.808 -3.589 -6.718 1.00 89.56 120 ALA A N 1
ATOM 972 C CA . ALA A 1 120 ? -2.627 -2.418 -6.380 1.00 89.56 120 ALA A CA 1
ATOM 973 C C . ALA A 1 120 ? -2.831 -1.504 -7.589 1.00 89.56 120 ALA A C 1
ATOM 975 O O . ALA A 1 120 ? -3.955 -1.285 -8.037 1.00 89.56 120 ALA A O 1
ATOM 976 N N . ASP A 1 121 ? -1.750 -0.961 -8.145 1.00 89.06 121 ASP A N 1
ATOM 977 C CA . ASP A 1 121 ? -1.867 0.125 -9.116 1.00 89.06 121 ASP A CA 1
ATOM 978 C C . ASP A 1 121 ? -2.315 -0.375 -10.489 1.00 89.06 121 ASP A C 1
ATOM 980 O O . ASP A 1 121 ? -3.284 0.138 -11.067 1.00 89.06 121 ASP A O 1
ATOM 984 N N . HIS A 1 122 ? -1.606 -1.375 -11.024 1.00 91.88 122 HIS A N 1
ATOM 985 C CA . HIS A 1 122 ? -1.918 -1.924 -12.338 1.00 91.88 122 HIS A CA 1
ATOM 986 C C . HIS A 1 122 ? -3.256 -2.663 -12.313 1.00 91.88 122 HIS A C 1
ATOM 988 O O . HIS A 1 122 ? -4.097 -2.375 -13.163 1.00 91.88 122 HIS A O 1
ATOM 994 N N . LEU A 1 123 ? -3.488 -3.557 -11.342 1.00 91.12 123 LEU A N 1
ATOM 995 C CA . LEU A 1 123 ? -4.759 -4.278 -11.214 1.00 91.12 123 LEU A CA 1
ATOM 996 C C . LEU A 1 123 ? -5.947 -3.312 -11.156 1.00 91.12 123 LEU A C 1
ATOM 998 O O . LEU A 1 123 ? -6.939 -3.505 -11.854 1.00 91.12 123 LEU A O 1
ATOM 1002 N N . PHE A 1 124 ? -5.853 -2.220 -10.394 1.00 89.94 124 PHE A N 1
ATOM 1003 C CA . PHE A 1 124 ? -6.979 -1.292 -10.286 1.00 89.94 124 PHE A CA 1
ATOM 1004 C C . PHE A 1 124 ? -7.138 -0.466 -11.558 1.00 89.94 124 PHE A C 1
ATOM 1006 O O . PHE A 1 124 ? -8.249 -0.071 -11.914 1.00 89.94 124 PHE A O 1
ATOM 1013 N N . ALA A 1 125 ? -6.045 -0.136 -12.251 1.00 90.06 125 ALA A N 1
ATOM 1014 C CA . ALA A 1 125 ? -6.134 0.461 -13.578 1.00 90.06 125 ALA A CA 1
ATOM 1015 C C . ALA A 1 125 ? -6.816 -0.501 -14.565 1.00 90.06 125 ALA A C 1
ATOM 1017 O O . ALA A 1 125 ? -7.680 -0.072 -15.325 1.00 90.06 125 ALA A O 1
ATOM 1018 N N . GLU A 1 126 ? -6.483 -1.787 -14.520 1.00 92.38 126 GLU A N 1
ATOM 1019 C CA . GLU A 1 126 ? -7.068 -2.842 -15.346 1.00 92.38 126 GLU A CA 1
ATOM 1020 C C . GLU A 1 126 ? -8.563 -3.033 -15.077 1.00 92.38 126 GLU A C 1
ATOM 1022 O O . GLU A 1 126 ? -9.349 -2.950 -16.018 1.00 92.38 126 GLU A O 1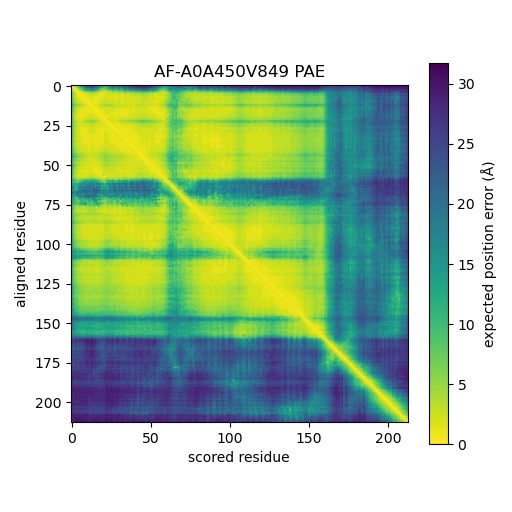
ATOM 1027 N N . GLN A 1 127 ? -8.981 -3.122 -13.811 1.00 89.31 127 GLN A N 1
ATOM 1028 C CA . GLN A 1 127 ? -10.396 -3.165 -13.408 1.00 89.31 127 GLN A CA 1
ATOM 1029 C C . GLN A 1 127 ? -11.199 -1.942 -13.888 1.00 89.31 127 GLN A C 1
ATOM 1031 O O . GLN A 1 127 ? -12.411 -2.018 -14.074 1.00 89.31 127 GLN A O 1
ATOM 1036 N N . ARG A 1 128 ? -10.531 -0.805 -14.127 1.00 92.19 128 ARG A N 1
ATOM 1037 C CA . ARG A 1 128 ? -11.125 0.424 -14.686 1.00 92.19 128 ARG A CA 1
ATOM 1038 C C . ARG A 1 128 ? -11.028 0.511 -16.216 1.00 92.19 128 ARG A C 1
ATOM 1040 O O . ARG A 1 128 ? -11.272 1.580 -16.773 1.00 92.19 128 ARG A O 1
ATOM 1047 N N . GLY A 1 129 ? -10.615 -0.558 -16.899 1.00 93.81 129 GLY A N 1
ATOM 1048 C CA . GLY A 1 129 ? -10.426 -0.589 -18.355 1.00 93.81 129 GLY A CA 1
ATOM 1049 C C . GLY A 1 129 ? -9.208 0.203 -18.850 1.00 93.81 129 GLY A C 1
ATOM 1050 O O . GLY A 1 129 ? -9.119 0.547 -20.024 1.00 93.81 129 GLY A O 1
ATOM 1051 N N . ARG A 1 130 ? -8.260 0.529 -17.962 1.00 93.75 130 ARG A N 1
ATOM 1052 C CA . ARG A 1 130 ? -7.080 1.372 -18.239 1.00 93.75 130 ARG A CA 1
ATOM 1053 C C . ARG A 1 130 ? -5.748 0.627 -18.137 1.00 93.75 130 ARG A C 1
ATOM 1055 O O . ARG A 1 130 ? -4.702 1.272 -18.145 1.00 93.75 130 ARG A O 1
ATOM 1062 N N . GLY A 1 131 ? -5.754 -0.705 -18.083 1.00 90.69 131 GLY A N 1
ATOM 1063 C CA . GLY A 1 131 ? -4.530 -1.514 -17.976 1.00 90.69 131 GLY A CA 1
ATOM 1064 C C . GLY A 1 131 ? -3.541 -1.260 -19.122 1.00 90.69 131 GLY A C 1
ATOM 1065 O O . GLY A 1 131 ? -2.360 -1.005 -18.886 1.00 90.69 131 GLY A O 1
ATOM 1066 N N . VAL A 1 132 ? -4.030 -1.207 -20.369 1.00 90.56 132 VAL A N 1
ATOM 1067 C CA . VAL A 1 132 ? -3.200 -0.902 -21.554 1.00 90.56 132 VAL A CA 1
ATOM 1068 C C . VAL A 1 132 ? -2.550 0.479 -21.443 1.00 90.56 132 VAL A C 1
ATOM 1070 O O . VAL A 1 132 ? -1.349 0.623 -21.676 1.00 90.56 132 VAL A O 1
ATOM 1073 N N . LEU A 1 133 ? -3.321 1.492 -21.038 1.00 90.25 133 LEU A N 1
ATOM 1074 C CA . LEU A 1 133 ? -2.811 2.850 -20.854 1.00 90.25 133 LEU A CA 1
ATOM 1075 C C . LEU A 1 133 ? -1.760 2.905 -19.739 1.00 90.25 133 LEU A C 1
ATOM 1077 O O . LEU A 1 133 ? -0.717 3.530 -19.922 1.00 90.25 133 LEU A O 1
ATOM 1081 N N . TYR A 1 134 ? -2.000 2.223 -18.615 1.00 88.94 134 TYR A N 1
ATOM 1082 C CA . TYR A 1 134 ? -1.040 2.133 -17.515 1.00 88.94 134 TYR A CA 1
ATOM 1083 C C . TYR A 1 134 ? 0.292 1.549 -18.000 1.00 88.94 134 TYR A C 1
ATOM 1085 O O . TYR A 1 134 ? 1.345 2.151 -17.783 1.00 88.94 134 TYR A O 1
ATOM 1093 N N . ARG A 1 135 ? 0.248 0.422 -18.727 1.00 88.69 135 ARG A N 1
ATOM 1094 C CA . ARG A 1 135 ? 1.441 -0.214 -19.309 1.00 88.69 135 ARG A CA 1
ATOM 1095 C C . ARG A 1 135 ? 2.162 0.715 -20.284 1.00 88.69 135 ARG A C 1
ATOM 1097 O O . ARG A 1 135 ? 3.371 0.881 -20.158 1.00 88.69 135 ARG A O 1
ATOM 1104 N N . ARG A 1 136 ? 1.442 1.381 -21.197 1.00 86.88 136 ARG A N 1
ATOM 1105 C CA . ARG A 1 136 ? 2.033 2.358 -22.135 1.00 86.88 136 ARG A CA 1
ATOM 1106 C C . ARG A 1 136 ? 2.766 3.474 -21.388 1.00 86.88 136 ARG A C 1
ATOM 1108 O O . ARG A 1 136 ? 3.900 3.795 -21.728 1.00 86.88 136 ARG A O 1
ATOM 1115 N N . VAL A 1 137 ? 2.146 4.042 -20.352 1.00 84.06 137 VAL A N 1
ATOM 1116 C CA . VAL A 1 137 ? 2.757 5.102 -19.533 1.00 84.06 137 VAL A CA 1
ATOM 1117 C C . VAL A 1 137 ? 3.987 4.589 -18.779 1.00 84.06 137 VAL A C 1
ATOM 1119 O O . VAL A 1 137 ? 4.993 5.294 -18.719 1.00 84.06 137 VAL A O 1
ATOM 1122 N N . ALA A 1 138 ? 3.939 3.377 -18.223 1.00 84.25 138 ALA A N 1
ATOM 1123 C CA . ALA A 1 138 ? 5.081 2.769 -17.542 1.00 84.25 138 ALA A CA 1
ATOM 1124 C C . ALA A 1 138 ? 6.268 2.546 -18.497 1.00 84.25 138 ALA A C 1
ATOM 1126 O O . ALA A 1 138 ? 7.394 2.918 -18.164 1.00 84.25 138 ALA A O 1
ATOM 1127 N N . LEU A 1 139 ? 6.009 2.022 -19.699 1.00 85.12 139 LEU A N 1
ATOM 1128 C CA . LEU A 1 139 ? 7.025 1.809 -20.734 1.00 85.12 139 LEU A CA 1
ATOM 1129 C C . LEU A 1 139 ? 7.637 3.121 -21.224 1.00 85.12 139 LEU A C 1
ATOM 1131 O O . LEU A 1 139 ? 8.856 3.213 -21.349 1.00 85.12 139 LEU A O 1
ATOM 1135 N N . ARG A 1 140 ? 6.816 4.155 -21.441 1.00 80.69 140 ARG A N 1
ATOM 1136 C CA . ARG A 1 140 ? 7.310 5.486 -21.814 1.00 80.69 140 ARG A CA 1
ATOM 1137 C C . ARG A 1 140 ? 8.240 6.056 -20.742 1.00 80.69 140 ARG A C 1
ATOM 1139 O O . ARG A 1 140 ? 9.359 6.429 -21.056 1.00 80.69 140 ARG A O 1
ATOM 1146 N N . LYS A 1 141 ? 7.829 6.018 -19.466 1.00 76.38 141 LYS A N 1
ATOM 1147 C CA . LYS A 1 141 ? 8.667 6.469 -18.337 1.00 76.38 141 LYS A CA 1
ATOM 1148 C C . LYS A 1 141 ? 10.011 5.740 -18.276 1.00 76.38 141 LYS A C 1
ATOM 1150 O O . LYS A 1 141 ? 11.011 6.358 -17.927 1.00 76.38 141 LYS A O 1
ATOM 1155 N N . TYR A 1 142 ? 10.028 4.435 -18.555 1.00 77.00 142 TYR A N 1
ATOM 1156 C CA . TYR A 1 142 ? 11.276 3.676 -18.608 1.00 77.00 142 TYR A CA 1
ATOM 1157 C C . TYR A 1 142 ? 12.134 4.082 -19.808 1.00 77.00 142 TYR A C 1
ATOM 1159 O O . TYR A 1 142 ? 13.329 4.286 -19.648 1.00 77.00 142 TYR A O 1
ATOM 1167 N N . THR A 1 143 ? 11.522 4.266 -20.978 1.00 76.19 143 THR A N 1
ATOM 1168 C CA . THR A 1 143 ? 12.212 4.710 -22.200 1.00 76.19 143 THR A CA 1
ATOM 1169 C C . THR A 1 143 ? 12.902 6.060 -21.977 1.00 76.19 143 THR A C 1
ATOM 1171 O O . THR A 1 143 ? 14.093 6.196 -22.244 1.00 76.19 143 THR A O 1
ATOM 1174 N N . ASP A 1 144 ? 12.200 7.021 -21.368 1.00 74.00 144 ASP A N 1
ATOM 1175 C CA . ASP A 1 144 ? 12.752 8.336 -21.015 1.00 74.00 144 ASP A CA 1
ATOM 1176 C C . ASP A 1 144 ? 13.911 8.233 -19.997 1.00 74.00 144 ASP A C 1
ATOM 1178 O O . ASP A 1 144 ? 14.873 9.008 -20.024 1.00 74.00 144 ASP A O 1
ATOM 1182 N N . PHE A 1 145 ? 13.826 7.273 -19.069 1.00 71.56 145 PHE A N 1
ATOM 1183 C CA . PHE A 1 145 ? 14.878 7.008 -18.089 1.00 71.56 145 PHE A CA 1
ATOM 1184 C C . PHE A 1 145 ? 16.116 6.367 -18.730 1.00 71.56 145 PHE A C 1
ATOM 1186 O O . PHE A 1 145 ? 17.227 6.799 -18.443 1.00 71.56 145 PHE A O 1
ATOM 1193 N N . ALA A 1 146 ? 15.924 5.372 -19.594 1.00 75.38 146 ALA A N 1
ATOM 1194 C CA . ALA A 1 146 ? 16.987 4.611 -20.243 1.00 75.38 146 ALA A CA 1
ATOM 1195 C C . ALA A 1 146 ? 17.726 5.414 -21.329 1.00 75.38 146 ALA A C 1
ATOM 1197 O O . ALA A 1 146 ? 18.837 5.053 -21.715 1.00 75.38 146 ALA A O 1
ATOM 1198 N N . ALA A 1 147 ? 17.144 6.523 -21.803 1.00 76.81 147 ALA A N 1
ATOM 1199 C CA . ALA A 1 147 ? 17.766 7.404 -22.787 1.00 76.81 147 ALA A CA 1
ATOM 1200 C C . ALA A 1 147 ? 19.177 7.857 -22.356 1.00 76.81 147 ALA A C 1
ATOM 1202 O O . ALA A 1 147 ? 19.370 8.282 -21.213 1.00 76.81 147 ALA A O 1
ATOM 1203 N N . GLY A 1 148 ? 20.142 7.819 -23.281 1.00 61.09 148 GLY A N 1
ATOM 1204 C CA . GLY A 1 148 ? 21.525 8.258 -23.049 1.00 61.09 148 GLY A CA 1
ATOM 1205 C C . GLY A 1 148 ? 22.334 7.301 -22.167 1.00 61.09 148 GLY A C 1
ATOM 1206 O O . GLY A 1 148 ? 22.811 7.717 -21.117 1.00 61.09 148 GLY A O 1
ATOM 1207 N N . ASP A 1 149 ? 22.442 6.034 -22.584 1.00 70.94 149 ASP A N 1
ATOM 1208 C CA . ASP A 1 149 ? 23.263 4.966 -21.976 1.00 70.94 149 ASP A CA 1
ATOM 1209 C C . ASP A 1 149 ? 22.943 4.614 -20.513 1.00 70.94 149 ASP A C 1
ATOM 1211 O O . ASP A 1 149 ? 23.762 4.048 -19.793 1.00 70.94 149 ASP A O 1
ATOM 1215 N N . ARG A 1 150 ? 21.724 4.925 -20.061 1.00 68.69 150 ARG A N 1
ATOM 1216 C CA . ARG A 1 150 ? 21.232 4.601 -18.709 1.00 68.69 150 ARG A CA 1
ATOM 1217 C C . ARG A 1 150 ? 20.437 3.296 -18.657 1.00 68.69 150 ARG A C 1
ATOM 1219 O O . ARG A 1 150 ? 19.856 2.983 -17.617 1.00 68.69 150 ARG A O 1
ATOM 1226 N N . ASP A 1 151 ? 20.374 2.566 -19.769 1.00 76.38 151 ASP A N 1
ATOM 1227 C CA . ASP A 1 151 ? 19.758 1.243 -19.821 1.00 76.38 151 ASP A CA 1
ATOM 1228 C C . ASP A 1 151 ? 20.671 0.205 -19.163 1.00 76.38 151 ASP A C 1
ATOM 1230 O O . ASP A 1 151 ? 21.893 0.246 -19.305 1.00 76.38 151 ASP A O 1
ATOM 1234 N N . PHE A 1 152 ? 20.074 -0.737 -18.445 1.00 73.25 152 PHE A N 1
ATOM 1235 C CA . PHE A 1 152 ? 20.794 -1.831 -17.806 1.00 73.25 152 PHE A CA 1
ATOM 1236 C C . PHE A 1 152 ? 19.930 -3.096 -17.811 1.00 73.25 152 PHE A C 1
ATOM 1238 O O . PHE A 1 152 ? 18.697 -3.015 -17.841 1.00 73.25 152 PHE A O 1
ATOM 1245 N N . PRO A 1 153 ? 20.538 -4.296 -17.780 1.00 73.94 153 PRO A N 1
ATOM 1246 C CA . PRO A 1 153 ? 19.783 -5.538 -17.734 1.00 73.94 153 PRO A CA 1
ATOM 1247 C C . PRO A 1 153 ? 18.829 -5.561 -16.538 1.00 73.94 153 PRO A C 1
ATOM 1249 O O . PRO A 1 153 ? 19.221 -5.237 -15.422 1.00 73.94 153 PRO A O 1
ATOM 1252 N N . LEU A 1 154 ? 17.602 -6.058 -16.720 1.00 66.69 154 LEU A N 1
ATOM 1253 C CA . LEU A 1 154 ? 16.648 -6.221 -15.610 1.00 66.69 154 LEU A CA 1
ATOM 1254 C C . LEU A 1 154 ? 17.244 -7.022 -14.435 1.00 66.69 154 LEU A C 1
ATOM 1256 O O . LEU A 1 154 ? 16.886 -6.803 -13.287 1.00 66.69 154 LEU A O 1
ATOM 1260 N N . ALA A 1 155 ? 18.188 -7.922 -14.715 1.00 68.19 155 ALA A N 1
ATOM 1261 C CA . ALA A 1 155 ? 18.890 -8.712 -13.710 1.00 68.19 155 ALA A CA 1
ATOM 1262 C C . ALA A 1 155 ? 19.853 -7.888 -12.818 1.00 68.19 155 ALA A C 1
ATOM 1264 O O . ALA A 1 155 ? 20.355 -8.403 -11.817 1.00 68.19 155 ALA A O 1
ATOM 1265 N N . GLU A 1 156 ? 20.146 -6.643 -13.188 1.00 71.19 156 GLU A N 1
ATOM 1266 C CA . GLU A 1 156 ? 20.904 -5.657 -12.4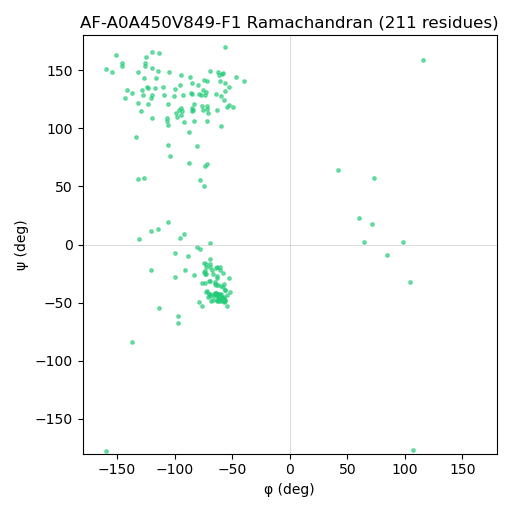07 1.00 71.19 156 GLU A CA 1
ATOM 1267 C C . GLU A 1 156 ? 19.989 -4.652 -11.695 1.00 71.19 156 GLU A C 1
ATOM 1269 O O . GLU A 1 156 ? 20.457 -3.884 -10.854 1.00 71.19 156 GLU A O 1
ATOM 1274 N N . PHE A 1 157 ? 18.678 -4.681 -11.964 1.00 70.25 157 PHE A N 1
ATOM 1275 C CA . PHE A 1 157 ? 17.718 -3.875 -11.223 1.00 70.25 157 PHE A CA 1
ATOM 1276 C C . PHE A 1 157 ? 17.708 -4.296 -9.755 1.00 70.25 157 PHE A C 1
ATOM 1278 O O . PHE A 1 157 ? 17.330 -5.419 -9.421 1.00 70.25 157 PHE A O 1
ATOM 1285 N N . ARG A 1 158 ? 18.107 -3.374 -8.876 1.00 68.06 158 ARG A N 1
ATOM 1286 C CA . ARG A 1 158 ? 18.016 -3.564 -7.429 1.00 68.06 158 ARG A CA 1
ATOM 1287 C C . ARG A 1 158 ? 16.764 -2.914 -6.888 1.00 68.06 158 ARG A C 1
ATOM 1289 O O . ARG A 1 158 ? 15.858 -3.628 -6.510 1.00 68.06 158 ARG A O 1
ATOM 1296 N N . SER A 1 159 ? 16.629 -1.596 -6.895 1.00 61.69 159 SER A N 1
ATOM 1297 C CA . SER A 1 159 ? 15.433 -0.957 -6.340 1.00 61.69 159 SER A CA 1
ATOM 1298 C C . SER A 1 159 ? 15.036 0.297 -7.107 1.00 61.69 159 SER A C 1
ATOM 1300 O O . SER A 1 159 ? 15.850 0.950 -7.760 1.00 61.69 159 SER A O 1
ATOM 1302 N N . ARG A 1 160 ? 13.749 0.653 -7.017 1.00 53.44 160 ARG A N 1
ATOM 1303 C CA . ARG A 1 160 ? 13.220 1.941 -7.481 1.00 53.44 160 ARG A CA 1
ATOM 1304 C C . ARG A 1 160 ? 12.447 2.621 -6.359 1.00 53.44 160 ARG A C 1
ATOM 1306 O O . ARG A 1 160 ? 11.284 2.957 -6.536 1.00 53.44 160 ARG A O 1
ATOM 1313 N N . TYR A 1 161 ? 13.099 2.843 -5.218 1.00 45.25 161 TYR A N 1
ATOM 1314 C CA . TYR A 1 161 ? 12.538 3.682 -4.157 1.00 45.25 161 TYR A CA 1
ATOM 1315 C C . TYR A 1 161 ? 13.433 4.873 -3.882 1.00 45.25 161 TYR A C 1
ATOM 1317 O O . TYR A 1 161 ? 14.518 4.805 -3.318 1.00 45.25 161 TYR A O 1
ATOM 1325 N N . SER A 1 162 ? 12.909 6.013 -4.300 1.00 33.28 162 SER A N 1
ATOM 1326 C CA . SER A 1 162 ? 13.135 7.299 -3.671 1.00 33.28 162 SER A CA 1
ATOM 1327 C C . SER A 1 162 ? 11.840 7.600 -2.933 1.00 33.28 162 SER A C 1
ATOM 1329 O O . SER A 1 162 ? 10.855 7.926 -3.597 1.00 33.28 162 SER A O 1
ATOM 1331 N N . ALA A 1 163 ? 11.809 7.419 -1.609 1.00 34.44 163 ALA A N 1
ATOM 1332 C CA . ALA A 1 163 ? 10.663 7.774 -0.768 1.00 34.44 163 ALA A CA 1
ATOM 1333 C C . ALA A 1 163 ? 10.035 9.107 -1.218 1.00 34.44 163 ALA A C 1
ATOM 1335 O O . ALA A 1 163 ? 10.749 10.021 -1.612 1.00 34.44 163 ALA A O 1
ATOM 1336 N N . LEU A 1 164 ? 8.708 9.243 -1.202 1.00 36.38 164 LEU A N 1
ATOM 1337 C CA . LEU A 1 164 ? 8.051 10.512 -1.523 1.00 36.38 164 LEU A CA 1
ATOM 1338 C C . LEU A 1 164 ? 8.085 11.427 -0.297 1.00 36.38 164 LEU A C 1
ATOM 1340 O O . LEU A 1 164 ? 7.137 11.493 0.485 1.00 36.38 164 LEU A O 1
ATOM 1344 N N . VAL A 1 165 ? 9.188 12.151 -0.119 1.00 36.75 165 VAL A N 1
ATOM 1345 C CA . VAL A 1 165 ? 9.244 13.224 0.879 1.00 36.75 165 VAL A CA 1
ATOM 1346 C C . VAL A 1 165 ? 8.850 14.524 0.204 1.00 36.75 165 VAL A C 1
ATOM 1348 O O . VAL A 1 165 ? 9.630 15.084 -0.556 1.00 36.75 165 VAL A O 1
ATOM 1351 N N . PHE A 1 166 ? 7.641 15.009 0.467 1.00 38.81 166 PHE A N 1
ATOM 1352 C CA . PHE A 1 166 ? 7.174 16.285 -0.065 1.00 38.81 166 PHE A CA 1
ATOM 1353 C C . PHE A 1 166 ? 7.625 17.441 0.837 1.00 38.81 166 PHE A C 1
ATOM 1355 O O . PHE A 1 166 ? 7.434 17.409 2.055 1.00 38.81 166 PHE A O 1
ATOM 1362 N N . ARG A 1 167 ? 8.231 18.481 0.250 1.00 36.16 167 ARG A N 1
ATOM 1363 C CA . ARG A 1 167 ? 8.504 19.757 0.937 1.00 36.16 167 ARG A CA 1
ATOM 1364 C C . ARG A 1 167 ? 8.056 20.925 0.053 1.00 36.16 167 ARG A C 1
ATOM 1366 O O . ARG A 1 167 ? 8.561 21.082 -1.056 1.00 36.16 167 ARG A O 1
ATOM 1373 N N . GLY A 1 168 ? 7.152 21.761 0.568 1.00 42.91 168 GLY A N 1
ATOM 1374 C CA . GLY A 1 168 ? 6.563 22.906 -0.143 1.00 42.91 168 GLY A CA 1
ATOM 1375 C C . GLY A 1 168 ? 5.104 22.672 -0.560 1.00 42.91 168 GLY A C 1
ATOM 1376 O O . GLY A 1 168 ? 4.525 21.643 -0.242 1.00 42.91 168 GLY A O 1
ATOM 1377 N N . SER A 1 169 ? 4.499 23.633 -1.265 1.00 42.34 169 SER A N 1
ATOM 1378 C CA . SER A 1 169 ? 3.103 23.571 -1.742 1.00 42.34 169 SER A CA 1
ATOM 1379 C C . SER A 1 169 ? 2.905 22.754 -3.031 1.00 42.34 169 SER A C 1
ATOM 1381 O O . SER A 1 169 ? 1.774 22.610 -3.492 1.00 42.34 169 SER A O 1
ATOM 1383 N N . GLY A 1 170 ? 3.986 22.228 -3.615 1.00 37.81 170 GLY A N 1
ATOM 1384 C CA . GLY A 1 170 ? 3.976 21.410 -4.831 1.00 37.81 170 GLY A CA 1
ATOM 1385 C C . GLY A 1 170 ? 4.543 19.999 -4.605 1.00 37.81 170 GLY A C 1
ATOM 1386 O O . GLY A 1 170 ? 5.214 19.761 -3.599 1.00 37.81 170 GLY A O 1
ATOM 1387 N N . PRO A 1 171 ? 4.320 19.056 -5.542 1.00 37.91 171 PRO A N 1
ATOM 1388 C CA . PRO A 1 171 ? 4.699 17.647 -5.407 1.00 37.91 171 PRO A CA 1
ATOM 1389 C C . PRO A 1 171 ? 6.202 17.412 -5.666 1.00 37.91 171 PRO A C 1
ATOM 1391 O O . PRO A 1 171 ? 6.581 16.630 -6.535 1.00 37.91 171 PRO A O 1
ATOM 1394 N N . LYS A 1 172 ? 7.087 18.105 -4.939 1.00 33.94 172 LYS A N 1
ATOM 1395 C CA . LYS A 1 172 ? 8.542 17.939 -5.067 1.00 33.94 172 LYS A CA 1
ATOM 1396 C C . LYS A 1 172 ? 9.058 16.929 -4.042 1.00 33.94 172 LYS A C 1
ATOM 1398 O O . LYS A 1 172 ? 9.013 17.199 -2.845 1.00 33.94 172 LYS A O 1
ATOM 1403 N N . ASN A 1 173 ? 9.563 15.797 -4.534 1.00 34.44 173 ASN A N 1
ATOM 1404 C CA . ASN A 1 173 ? 10.234 14.767 -3.742 1.00 34.44 173 ASN A CA 1
ATOM 1405 C C . ASN A 1 173 ? 11.645 15.242 -3.315 1.00 34.44 173 ASN A C 1
ATOM 1407 O O . ASN A 1 173 ? 12.403 15.707 -4.167 1.00 34.44 173 ASN A O 1
ATOM 1411 N N . VAL A 1 174 ? 11.993 15.162 -2.022 1.00 35.38 174 VAL A N 1
ATOM 1412 C CA . VAL A 1 174 ? 13.254 15.690 -1.464 1.00 35.38 174 VAL A CA 1
ATOM 1413 C C . VAL A 1 174 ? 14.059 14.739 -0.559 1.00 35.38 174 VAL A C 1
ATOM 1415 O O . VAL A 1 174 ? 15.068 15.187 -0.018 1.00 35.38 174 VAL A O 1
ATOM 1418 N N . ALA A 1 175 ? 13.687 13.468 -0.359 1.00 33.84 175 ALA A N 1
ATOM 1419 C CA . ALA A 1 175 ? 14.514 12.542 0.438 1.00 33.84 175 ALA A CA 1
ATOM 1420 C C . ALA A 1 175 ? 14.233 11.056 0.162 1.00 33.84 175 ALA A C 1
ATOM 1422 O O . ALA A 1 175 ? 13.123 10.679 -0.186 1.00 33.84 175 ALA A O 1
ATOM 1423 N N . LYS A 1 176 ? 15.265 10.222 0.353 1.00 34.78 176 LYS A N 1
ATOM 1424 C CA . LYS A 1 176 ? 15.239 8.754 0.261 1.00 34.78 176 LYS A CA 1
ATOM 1425 C C . LYS A 1 176 ? 15.408 8.175 1.669 1.00 34.78 176 LYS A C 1
ATOM 1427 O O . LYS A 1 176 ? 16.265 8.665 2.400 1.00 34.78 176 LYS A O 1
ATOM 1432 N N . VAL A 1 177 ? 14.620 7.168 2.041 1.00 35.81 177 VAL A N 1
ATOM 1433 C CA . VAL A 1 177 ? 14.803 6.426 3.297 1.00 35.81 177 VAL A CA 1
ATOM 1434 C C . VAL A 1 177 ? 14.613 4.942 3.005 1.00 35.81 177 VAL A C 1
ATOM 1436 O O . VAL A 1 177 ? 13.636 4.574 2.359 1.00 35.81 177 VAL A O 1
ATOM 1439 N N . GLU A 1 178 ? 15.556 4.132 3.466 1.00 37.09 178 GLU A N 1
ATOM 1440 C CA . GLU A 1 178 ? 15.561 2.669 3.436 1.00 37.09 178 GLU A CA 1
ATOM 1441 C C . GLU A 1 178 ? 15.740 2.219 4.892 1.00 37.09 178 GLU A C 1
ATOM 1443 O O . GLU A 1 178 ? 16.512 2.841 5.627 1.00 37.09 178 GLU A O 1
ATOM 1448 N N . TRP A 1 179 ? 14.970 1.227 5.341 1.00 39.25 179 TRP A N 1
ATOM 1449 C CA . TRP A 1 179 ? 15.023 0.737 6.720 1.00 39.25 179 TRP A CA 1
ATOM 1450 C C . TRP A 1 179 ? 15.405 -0.737 6.721 1.00 39.25 179 TRP A C 1
ATOM 1452 O O . TRP A 1 179 ? 14.759 -1.542 6.054 1.00 39.25 179 TRP A O 1
ATOM 1462 N N . GLU A 1 180 ? 16.413 -1.092 7.511 1.00 32.56 180 GLU A N 1
ATOM 1463 C CA . GLU A 1 180 ? 16.686 -2.481 7.869 1.00 32.56 180 GLU A CA 1
ATOM 1464 C C . GLU A 1 180 ? 15.826 -2.873 9.080 1.00 32.56 180 GLU A C 1
ATOM 1466 O O . GLU A 1 180 ? 15.673 -2.094 10.023 1.00 32.56 180 GLU A O 1
ATOM 1471 N N . ALA A 1 181 ? 15.267 -4.086 9.062 1.00 35.72 181 ALA A N 1
ATOM 1472 C CA . ALA A 1 181 ? 14.577 -4.697 10.198 1.00 35.72 181 ALA A CA 1
ATOM 1473 C C . ALA A 1 181 ? 15.480 -5.796 10.796 1.00 35.72 181 ALA A C 1
ATOM 1475 O O . ALA A 1 181 ? 15.365 -6.954 10.395 1.00 35.72 181 ALA A O 1
ATOM 1476 N N . PRO A 1 182 ? 16.413 -5.453 11.705 1.00 35.78 182 PRO A N 1
ATOM 1477 C CA . PRO A 1 182 ? 17.482 -6.363 12.123 1.00 35.78 182 PRO A CA 1
ATOM 1478 C C . PRO A 1 182 ? 17.012 -7.592 12.924 1.00 35.78 182 PRO A C 1
ATOM 1480 O O . PRO A 1 182 ? 17.703 -8.605 12.897 1.00 35.78 182 PRO A O 1
ATOM 1483 N N . ASP A 1 183 ? 15.833 -7.556 13.564 1.00 33.66 183 ASP A N 1
ATOM 1484 C CA . ASP A 1 183 ? 15.431 -8.556 14.571 1.00 33.66 183 ASP A CA 1
ATOM 1485 C C . ASP A 1 183 ? 14.008 -9.128 14.366 1.00 33.66 183 ASP A C 1
ATOM 1487 O O . ASP A 1 183 ? 13.164 -9.071 15.263 1.00 33.66 183 ASP A O 1
ATOM 1491 N N . SER A 1 184 ? 13.705 -9.697 13.189 1.00 37.38 184 SER A N 1
ATOM 1492 C CA . SER A 1 184 ? 12.466 -10.478 12.995 1.00 37.38 184 SER A CA 1
ATOM 1493 C C . SER A 1 184 ? 12.706 -11.984 13.206 1.00 37.38 184 SER A C 1
ATOM 1495 O O . SER A 1 184 ? 13.435 -12.596 12.414 1.00 37.38 184 SER A O 1
ATOM 1497 N N . PRO A 1 185 ? 12.061 -12.632 14.201 1.00 33.47 185 PRO A N 1
ATOM 1498 C CA . PRO A 1 185 ? 12.179 -14.075 14.450 1.00 33.47 185 PRO A CA 1
ATOM 1499 C C . PRO A 1 185 ? 11.517 -14.955 13.368 1.00 33.47 185 PRO A C 1
ATOM 1501 O O . PRO A 1 185 ? 11.546 -16.177 13.477 1.00 33.47 185 PRO A O 1
ATOM 1504 N N . LEU A 1 186 ? 10.938 -14.355 12.320 1.00 31.44 186 LEU A N 1
ATOM 1505 C CA . LEU A 1 186 ? 10.298 -15.038 11.185 1.00 31.44 186 LEU A CA 1
ATOM 1506 C C . LEU A 1 186 ? 11.143 -14.986 9.897 1.00 31.44 186 LEU A C 1
ATOM 1508 O O . LEU A 1 186 ? 10.632 -15.190 8.797 1.00 31.44 186 LEU A O 1
ATOM 1512 N N . THR A 1 187 ? 12.445 -14.720 10.014 1.00 37.91 187 THR A N 1
ATOM 1513 C CA . THR A 1 187 ? 13.354 -14.644 8.863 1.00 37.91 187 THR A CA 1
ATOM 1514 C C . THR A 1 187 ? 13.845 -16.035 8.457 1.00 37.91 187 THR A C 1
ATOM 1516 O O . THR A 1 187 ? 14.722 -16.605 9.104 1.00 37.91 187 THR A O 1
ATOM 1519 N N . VAL A 1 188 ? 13.343 -16.566 7.341 1.00 40.91 188 VAL A N 1
ATOM 1520 C CA . VAL A 1 188 ? 13.967 -17.704 6.646 1.00 40.91 188 VAL A CA 1
ATOM 1521 C C . VAL A 1 188 ? 14.795 -17.158 5.487 1.00 40.91 188 VAL A C 1
ATOM 1523 O O . VAL A 1 188 ? 14.253 -16.604 4.533 1.00 40.91 188 VAL A O 1
ATOM 1526 N N . ARG A 1 189 ? 16.123 -17.300 5.559 1.00 45.34 189 ARG A N 1
ATOM 1527 C CA . ARG A 1 189 ? 17.019 -16.965 4.443 1.00 45.34 189 ARG A CA 1
ATOM 1528 C C . ARG A 1 189 ? 17.084 -18.152 3.489 1.00 45.34 189 ARG A C 1
ATOM 1530 O O . ARG A 1 189 ? 17.592 -19.208 3.856 1.00 45.34 189 ARG A O 1
ATOM 1537 N N . PHE A 1 190 ? 16.601 -17.978 2.264 1.00 46.72 190 PHE A N 1
ATOM 1538 C CA . PHE A 1 190 ? 16.823 -18.961 1.208 1.00 46.72 190 PHE A CA 1
ATOM 1539 C C . PHE A 1 190 ? 18.293 -18.906 0.784 1.00 46.72 190 PHE A C 1
ATOM 1541 O O . PHE A 1 190 ? 18.757 -17.906 0.237 1.00 46.72 190 PHE A O 1
ATOM 1548 N N . THR A 1 191 ? 19.052 -19.966 1.048 1.00 46.62 191 THR A N 1
ATOM 1549 C CA . THR A 1 191 ? 20.412 -20.106 0.528 1.00 46.62 191 THR A CA 1
ATOM 1550 C C . THR A 1 191 ? 20.351 -20.387 -0.968 1.00 46.62 191 THR A C 1
ATOM 1552 O O . THR A 1 191 ? 19.807 -21.397 -1.411 1.00 46.62 191 THR A O 1
ATOM 1555 N N . VAL A 1 192 ? 20.938 -19.490 -1.761 1.00 50.09 192 VAL A N 1
ATOM 1556 C CA . VAL A 1 192 ? 21.100 -19.641 -3.212 1.00 50.09 192 VAL A CA 1
ATOM 1557 C C . VAL A 1 192 ? 22.200 -20.677 -3.490 1.00 50.09 192 VAL A C 1
ATOM 1559 O O . VAL A 1 192 ? 23.286 -20.344 -3.950 1.00 50.09 192 VAL A O 1
ATOM 1562 N N . GLN A 1 193 ? 21.970 -21.948 -3.161 1.00 41.31 193 GLN A N 1
ATOM 1563 C CA . GLN A 1 193 ? 22.850 -23.036 -3.590 1.00 41.31 193 GLN A CA 1
ATOM 1564 C C . GLN A 1 193 ? 22.293 -23.651 -4.876 1.00 41.31 193 GLN A C 1
ATOM 1566 O O . GLN A 1 193 ? 21.240 -24.279 -4.873 1.00 41.31 193 GLN A O 1
ATOM 1571 N N . GLY A 1 194 ? 23.013 -23.456 -5.985 1.00 48.34 194 GLY A N 1
ATOM 1572 C CA . GLY A 1 194 ? 22.786 -24.182 -7.240 1.00 48.34 194 GLY A CA 1
ATOM 1573 C C . GLY A 1 194 ? 21.961 -23.474 -8.321 1.00 48.34 194 GLY A C 1
ATOM 1574 O O . GLY A 1 194 ? 21.764 -24.057 -9.383 1.00 48.34 194 GLY A O 1
ATOM 1575 N N . LEU A 1 195 ? 21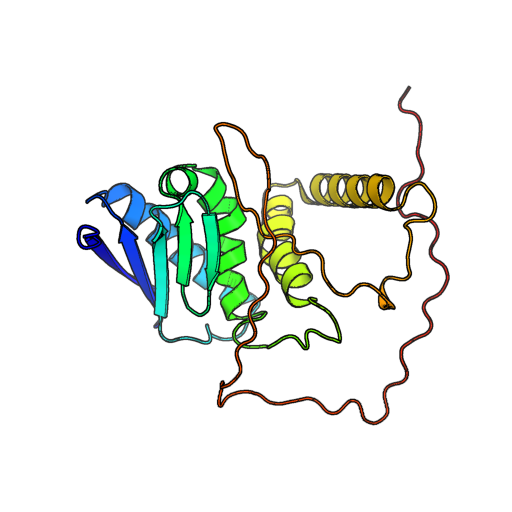.514 -22.230 -8.117 1.00 46.44 195 LEU A N 1
ATOM 1576 C CA . LEU A 1 195 ? 20.838 -21.452 -9.164 1.00 46.44 195 LEU A CA 1
ATOM 1577 C C . LEU A 1 195 ? 21.821 -20.488 -9.839 1.00 46.44 195 LEU A C 1
ATOM 1579 O O . LEU A 1 195 ? 22.252 -19.500 -9.248 1.00 46.44 195 LEU A O 1
ATOM 1583 N N . SER A 1 196 ? 22.171 -20.762 -11.095 1.00 46.50 196 SER A N 1
ATOM 1584 C CA . SER A 1 196 ? 22.895 -19.811 -11.941 1.00 46.50 196 SER A CA 1
ATOM 1585 C C . SER A 1 196 ? 21.963 -18.675 -12.363 1.00 46.50 196 SER A C 1
ATOM 1587 O O . SER A 1 196 ? 20.866 -18.936 -12.862 1.00 46.50 196 SER A O 1
ATOM 1589 N N . LYS A 1 197 ? 22.407 -17.421 -12.211 1.00 46.41 197 LYS A N 1
ATOM 1590 C CA . LYS A 1 197 ? 21.691 -16.235 -12.703 1.00 46.41 197 LYS A CA 1
ATOM 1591 C C . LYS A 1 197 ? 21.419 -16.423 -14.210 1.00 46.41 197 LYS A C 1
ATOM 1593 O O . LYS A 1 197 ? 22.382 -16.590 -14.960 1.00 46.41 197 LYS A O 1
ATOM 1598 N N . PRO A 1 198 ? 20.156 -16.459 -14.673 1.00 43.00 198 PRO A N 1
ATOM 1599 C CA . PRO A 1 198 ? 19.869 -16.708 -16.080 1.00 43.00 198 PRO A CA 1
ATOM 1600 C C . PRO A 1 198 ? 20.435 -15.571 -16.936 1.00 43.00 198 PRO A C 1
ATOM 1602 O O . PRO A 1 198 ? 20.193 -14.395 -16.658 1.00 43.00 198 PRO A O 1
ATOM 1605 N N . ILE A 1 199 ? 21.185 -15.921 -17.983 1.00 48.81 199 ILE A N 1
ATOM 1606 C CA . ILE A 1 199 ? 21.616 -14.966 -19.008 1.00 48.81 199 ILE A CA 1
ATOM 1607 C C . ILE A 1 199 ? 20.375 -14.625 -19.830 1.00 48.81 199 ILE A C 1
ATOM 1609 O O . ILE A 1 199 ? 19.868 -15.452 -20.588 1.00 48.81 199 ILE A O 1
ATOM 1613 N N . LEU A 1 200 ? 19.842 -13.420 -19.634 1.00 42.38 200 LEU A N 1
ATOM 1614 C CA . LEU A 1 200 ? 18.701 -12.942 -20.403 1.00 42.38 200 LEU A CA 1
ATOM 1615 C C . LEU A 1 200 ? 19.183 -12.439 -21.773 1.00 42.38 200 LEU A C 1
ATOM 1617 O O . LEU A 1 200 ? 20.192 -11.736 -21.833 1.00 42.38 200 LEU A O 1
ATOM 1621 N N . PRO A 1 201 ? 18.477 -12.756 -22.871 1.00 46.47 201 PRO A N 1
ATOM 1622 C CA . PRO A 1 201 ? 18.808 -12.211 -24.182 1.00 46.47 201 PRO A CA 1
ATOM 1623 C C . PRO A 1 201 ? 18.655 -10.683 -24.185 1.00 46.47 201 PRO A C 1
ATOM 1625 O O . PRO A 1 201 ? 17.771 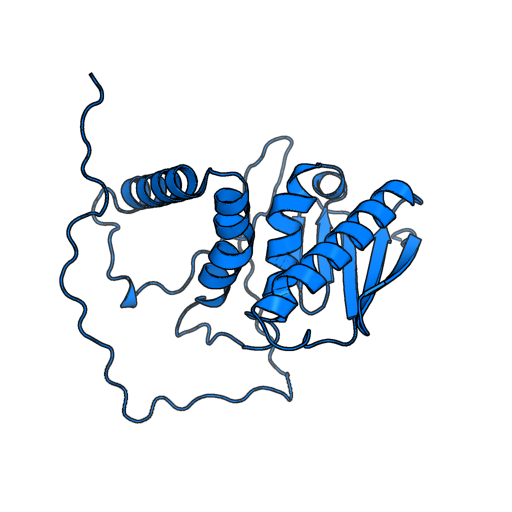-10.146 -23.509 1.00 46.47 201 PRO A O 1
ATOM 1628 N N . LEU A 1 202 ? 19.482 -9.991 -24.981 1.00 48.44 202 LEU A N 1
ATOM 1629 C CA . LEU A 1 202 ? 19.310 -8.565 -25.278 1.00 48.44 202 LEU A CA 1
ATOM 1630 C C . LEU A 1 202 ? 17.878 -8.326 -25.778 1.00 48.44 202 LEU A C 1
ATOM 1632 O O . LEU A 1 202 ? 17.450 -8.914 -26.773 1.00 48.44 202 LEU A O 1
ATOM 1636 N N . ARG A 1 203 ? 17.118 -7.487 -25.069 1.00 43.62 203 ARG A N 1
ATOM 1637 C CA . ARG A 1 203 ? 15.741 -7.152 -25.442 1.00 43.62 203 ARG A CA 1
ATOM 1638 C C . ARG A 1 203 ? 15.751 -5.893 -26.294 1.00 43.62 203 ARG A C 1
ATOM 1640 O O . ARG A 1 203 ? 16.303 -4.878 -25.887 1.00 43.62 203 ARG A O 1
ATOM 1647 N N . ALA A 1 204 ? 15.099 -5.946 -27.453 1.00 48.72 204 ALA A N 1
ATOM 1648 C CA . ALA A 1 204 ? 14.739 -4.728 -28.167 1.00 48.72 204 ALA A CA 1
ATOM 1649 C C . ALA A 1 204 ? 13.786 -3.885 -27.291 1.00 48.72 204 ALA A C 1
ATOM 1651 O O . ALA A 1 204 ? 12.973 -4.466 -26.560 1.00 48.72 204 ALA A O 1
ATOM 1652 N N . PRO A 1 205 ? 13.851 -2.544 -27.355 1.00 50.84 205 PRO A N 1
ATOM 1653 C CA . PRO A 1 205 ? 12.964 -1.683 -26.582 1.00 50.84 205 PRO A CA 1
ATOM 1654 C C . PRO A 1 205 ? 11.493 -2.012 -26.877 1.00 50.84 205 PRO A C 1
ATOM 1656 O O . PRO A 1 205 ? 11.085 -2.161 -28.031 1.00 50.84 205 PRO A O 1
ATOM 1659 N N . LEU A 1 206 ? 10.701 -2.153 -25.808 1.00 51.03 206 LEU A N 1
ATOM 1660 C CA . LEU A 1 206 ? 9.279 -2.532 -25.862 1.00 51.03 206 LEU A CA 1
ATOM 1661 C C . LEU A 1 206 ? 8.389 -1.435 -26.463 1.00 51.03 206 LEU A C 1
ATOM 1663 O O . LEU A 1 206 ? 7.255 -1.704 -26.854 1.00 51.03 206 LEU A O 1
ATOM 1667 N N . LEU A 1 207 ? 8.902 -0.208 -26.531 1.00 43.66 207 LEU A N 1
ATOM 1668 C CA . LEU A 1 207 ? 8.301 0.908 -27.238 1.00 43.66 207 LEU A CA 1
ATOM 1669 C C . LEU A 1 207 ? 9.301 1.369 -28.303 1.00 43.66 207 LEU A C 1
ATOM 1671 O O . LEU A 1 207 ? 10.456 1.643 -27.990 1.00 43.66 207 LEU A O 1
ATOM 1675 N N . ARG A 1 208 ? 8.862 1.442 -29.557 1.00 52.56 208 ARG A N 1
ATOM 1676 C CA . ARG A 1 208 ? 9.572 2.181 -30.604 1.00 52.56 208 ARG A CA 1
ATOM 1677 C C . ARG A 1 208 ? 8.852 3.512 -30.738 1.00 52.56 208 ARG A C 1
ATOM 1679 O O . ARG A 1 208 ? 7.621 3.506 -30.764 1.00 52.56 208 ARG A O 1
ATOM 1686 N N . ASP A 1 209 ? 9.584 4.618 -30.789 1.00 48.94 209 ASP A N 1
ATOM 1687 C CA . ASP A 1 209 ? 8.992 5.918 -31.095 1.00 48.94 209 ASP A CA 1
ATOM 1688 C C . ASP A 1 209 ? 8.356 5.834 -32.486 1.00 48.94 209 ASP A C 1
ATOM 1690 O O . ASP A 1 209 ? 9.041 5.816 -33.506 1.00 48.94 209 ASP A O 1
ATOM 1694 N N . VAL A 1 210 ? 7.032 5.700 -32.524 1.00 45.84 210 VAL A N 1
ATOM 1695 C CA . VAL A 1 210 ? 6.249 5.879 -33.743 1.00 45.84 210 VAL A CA 1
ATOM 1696 C C . VAL A 1 210 ? 5.752 7.320 -33.689 1.00 45.84 210 VAL A C 1
ATOM 1698 O O . VAL A 1 210 ? 5.012 7.646 -32.757 1.00 45.84 210 VAL A O 1
ATOM 1701 N N . PRO A 1 211 ? 6.166 8.199 -34.618 1.00 43.03 211 PRO A N 1
ATOM 1702 C CA . PRO A 1 211 ? 5.609 9.541 -34.707 1.00 43.03 211 PRO A CA 1
ATOM 1703 C C . PRO A 1 211 ? 4.092 9.440 -34.899 1.00 43.03 211 PRO A C 1
ATOM 1705 O O . PRO A 1 211 ? 3.629 8.763 -35.818 1.00 43.03 211 PRO A O 1
ATOM 1708 N N . GLU A 1 212 ? 3.320 10.073 -34.018 1.00 47.09 212 GLU A N 1
ATOM 1709 C CA . GLU A 1 212 ? 1.889 10.287 -34.244 1.00 47.09 212 GLU A CA 1
ATOM 1710 C C . GLU A 1 212 ? 1.766 11.418 -35.288 1.00 47.09 212 GLU A C 1
ATOM 1712 O O . GLU A 1 212 ? 2.247 12.526 -35.043 1.00 47.09 212 GLU A O 1
ATOM 1717 N N . PHE A 1 213 ? 1.214 11.104 -36.468 1.00 44.16 213 PHE A N 1
ATOM 1718 C CA . PHE A 1 213 ? 0.775 12.083 -37.474 1.00 44.16 213 PHE A CA 1
ATOM 1719 C C . PHE A 1 213 ? -0.609 12.625 -37.113 1.00 44.16 213 PHE A C 1
ATOM 1721 O O . PHE A 1 213 ? -1.445 11.810 -36.653 1.00 44.16 213 PHE A O 1
#

Solvent-accessible surface area (backbone atoms only — not comparable to full-atom values): 12919 Å² total; per-residue (Å²): 132,84,76,75,64,41,76,48,75,52,76,44,93,85,24,40,34,38,26,33,26,79,54,92,49,64,68,63,36,47,54,52,51,52,45,49,41,53,48,55,56,60,45,52,78,80,42,75,78,79,88,54,68,45,41,32,43,36,52,29,96,52,65,36,62,44,64,48,86,53,30,36,37,30,4,62,74,56,70,71,41,75,61,38,69,74,39,55,52,50,28,40,57,40,29,44,57,36,53,60,58,51,68,63,53,77,92,72,15,52,58,39,60,56,51,26,42,44,67,27,48,44,43,52,31,38,78,69,77,33,35,68,58,52,51,51,53,53,51,49,56,48,52,67,56,29,54,87,86,57,61,73,61,75,90,71,56,38,72,91,78,67,40,60,31,50,64,76,100,53,97,42,68,73,47,68,76,86,82,87,79,93,83,59,97,78,73,78,82,83,76,85,77,87,74,75,84,78,86,74,76,89,73,76,74,95,69,73,96,68,85,84,129

Mean predicted aligned error: 12.51 Å

Secondary structure (DSSP, 8-state):
-PPPPEEEEEEETTEEEEEEESS--HHHHHHHHHHHHHHHHHHHTTSSSPSSSEEEEEEESSSBEEEETTEEEEETTGGG-GGGGGTHHHHHHHTTTBTTTB---TTT---HHHHHIIIIIIHHHHHTT-HHHHHHHHHHHHHHHHTTTT---GGG--------BB-SSS--B--------TT-TT-------S-PPP-PPPPPPS-------

Foldseek 3Di:
DQDFWDKDWDDAPQAIEIETHSDPPVVLGVLLRVLLNVLLVVCVVPDPHQPDRYAYEHEDCAQFWDQDARYIYHHPVRSPDPCCSQAVSSLSSQVSVFCVQVNDDLVQARCSSVVSCCSRVLVSCVVVVNNVVVVVVVLVVVVVCPPPPNDDDPSPHHYDDDGQRDDDPDRDRDGRDDDDPPDDPNDDDDDPPPDDDDDDDDDDRPDDPDDDD

InterPro domains:
  IPR027268 Peptidase M4/M1, CTD superfamily [G3DSA:1.10.390.10] (10-163)

Organism: NCBI:txid2126342

Radius of gyration: 19.36 Å; Cα contacts (8 Å, |Δi|>4): 255; chains: 1; bounding box: 40×48×60 Å